Protein AF-A0A965FY13-F1 (afdb_monomer_lite)

Structure (mmCIF, N/CA/C/O backbone):
data_AF-A0A965FY13-F1
#
_entry.id   AF-A0A965FY13-F1
#
loop_
_atom_site.group_PDB
_atom_site.id
_atom_site.type_symbol
_atom_site.label_atom_id
_atom_site.label_alt_id
_atom_site.label_comp_id
_atom_site.label_asym_id
_atom_site.label_entity_id
_atom_site.label_seq_id
_atom_site.pdbx_PDB_ins_code
_atom_site.Cartn_x
_atom_site.Cartn_y
_atom_site.Cartn_z
_atom_site.occupancy
_atom_site.B_iso_or_equiv
_atom_site.auth_seq_id
_atom_site.auth_comp_id
_atom_site.auth_asym_id
_atom_site.auth_atom_id
_atom_site.pdbx_PDB_model_num
ATOM 1 N N . MET A 1 1 ? -20.715 -10.832 10.585 1.00 39.69 1 MET A N 1
ATOM 2 C CA . MET A 1 1 ? -19.513 -10.331 9.891 1.00 39.69 1 MET A CA 1
ATOM 3 C C . MET A 1 1 ? -19.995 -9.229 8.967 1.00 39.69 1 MET A C 1
ATOM 5 O O . MET A 1 1 ? -20.734 -9.530 8.037 1.00 39.69 1 MET A O 1
ATOM 9 N N . THR A 1 2 ? -19.734 -7.969 9.305 1.00 44.12 2 THR A N 1
ATOM 10 C CA . THR A 1 2 ? -20.088 -6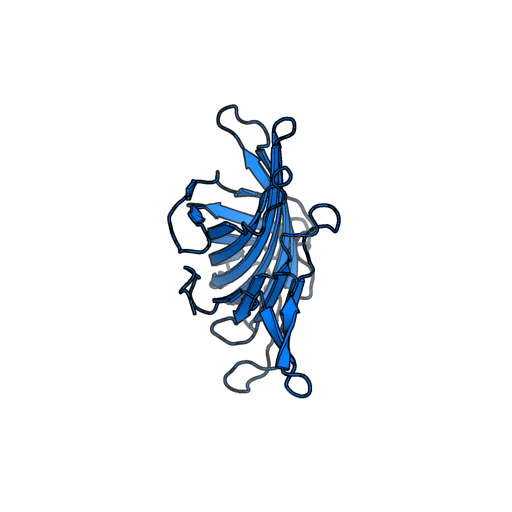.831 8.444 1.00 44.12 2 THR A CA 1
ATOM 11 C C . THR A 1 2 ? -19.125 -6.840 7.263 1.00 44.12 2 THR A C 1
ATOM 13 O O . THR A 1 2 ? -17.925 -7.022 7.462 1.00 44.12 2 THR A O 1
ATOM 16 N N . THR A 1 3 ? -19.645 -6.752 6.039 1.00 46.12 3 THR A N 1
ATOM 17 C CA . THR A 1 3 ? -18.797 -6.716 4.840 1.00 46.12 3 THR A CA 1
ATOM 18 C C . THR A 1 3 ? -18.217 -5.315 4.737 1.00 46.12 3 THR A C 1
ATOM 20 O O . THR A 1 3 ? -18.935 -4.377 4.414 1.00 46.12 3 THR A O 1
ATOM 23 N N . VAL A 1 4 ? -16.939 -5.177 5.066 1.00 61.47 4 VAL A N 1
ATOM 24 C CA . VAL A 1 4 ? -16.161 -3.976 4.757 1.00 61.47 4 VAL A CA 1
ATOM 25 C C . VAL A 1 4 ? -15.792 -4.045 3.276 1.00 61.47 4 VAL A C 1
ATOM 27 O O . VAL A 1 4 ? -15.472 -5.126 2.778 1.00 61.47 4 VAL A O 1
ATOM 30 N N . ILE A 1 5 ? -15.867 -2.919 2.568 1.00 69.50 5 ILE A N 1
ATOM 31 C CA . ILE A 1 5 ? -15.434 -2.839 1.170 1.00 69.50 5 ILE A CA 1
ATOM 32 C C . ILE A 1 5 ? -13.914 -3.006 1.149 1.00 69.50 5 ILE A C 1
ATOM 34 O O . ILE A 1 5 ? -13.195 -2.172 1.691 1.00 69.50 5 ILE A O 1
ATOM 38 N N . THR A 1 6 ? -13.444 -4.094 0.550 1.00 79.19 6 THR A N 1
ATOM 39 C CA . THR A 1 6 ? -12.026 -4.346 0.290 1.00 79.19 6 THR A CA 1
ATOM 40 C C . THR A 1 6 ? -11.841 -4.749 -1.164 1.00 79.19 6 THR A C 1
ATOM 42 O O . THR A 1 6 ? -12.758 -5.289 -1.794 1.00 79.19 6 THR A O 1
ATOM 45 N N . SER A 1 7 ? -10.659 -4.486 -1.711 1.00 81.94 7 SER A N 1
ATOM 46 C CA . SER A 1 7 ? -10.298 -4.947 -3.044 1.00 81.94 7 SER A CA 1
ATOM 47 C C . SER A 1 7 ? -10.074 -6.464 -3.099 1.00 81.94 7 SER A C 1
ATOM 49 O O . SER A 1 7 ? -10.003 -7.165 -2.082 1.00 81.94 7 SER A O 1
ATOM 51 N N . ASP A 1 8 ? -10.008 -6.993 -4.322 1.00 79.19 8 ASP A N 1
ATOM 52 C CA . ASP A 1 8 ? -9.824 -8.422 -4.565 1.00 79.19 8 ASP A CA 1
ATOM 53 C C . ASP A 1 8 ? -8.524 -8.937 -3.921 1.00 79.19 8 ASP A C 1
ATOM 55 O O . ASP A 1 8 ? -7.448 -8.367 -4.095 1.00 79.19 8 ASP A O 1
ATOM 59 N N . GLY A 1 9 ? -8.629 -10.033 -3.168 1.00 84.56 9 GLY A N 1
ATOM 60 C CA . GLY A 1 9 ? -7.514 -10.608 -2.410 1.00 84.56 9 GLY A CA 1
ATOM 61 C C . GLY A 1 9 ? -7.252 -9.981 -1.034 1.00 84.56 9 GLY A C 1
ATOM 62 O O . GLY A 1 9 ? -6.409 -10.508 -0.305 1.00 84.56 9 GLY A O 1
ATOM 63 N N . VAL A 1 10 ? -7.981 -8.932 -0.631 1.00 93.50 10 VAL A N 1
ATOM 64 C CA . VAL A 1 10 ? -7.873 -8.313 0.702 1.00 93.50 10 VAL A CA 1
ATOM 65 C C . VAL A 1 10 ? -9.118 -8.587 1.542 1.00 93.50 10 VAL A C 1
ATOM 67 O O . VAL A 1 10 ? -10.242 -8.610 1.045 1.00 93.50 10 VAL A O 1
ATOM 70 N N . LYS A 1 11 ? -8.924 -8.824 2.842 1.00 92.19 11 LYS A N 1
ATOM 71 C CA . LYS A 1 11 ? -9.987 -9.057 3.824 1.00 92.19 11 LYS A CA 1
ATOM 72 C C . LYS A 1 11 ? -9.789 -8.181 5.049 1.00 92.19 11 LYS A C 1
ATOM 74 O O . LYS A 1 11 ? -8.684 -8.124 5.587 1.00 92.19 11 LYS A O 1
ATOM 79 N N . ALA A 1 12 ? -10.878 -7.584 5.523 1.00 89.88 12 ALA A N 1
ATOM 80 C CA . ALA A 1 12 ? -10.915 -6.859 6.784 1.00 89.88 12 ALA A CA 1
ATOM 81 C C . ALA A 1 12 ? -11.458 -7.726 7.925 1.00 89.88 12 ALA A C 1
ATOM 83 O O . ALA A 1 12 ? -12.379 -8.528 7.752 1.00 89.88 12 ALA A O 1
ATOM 84 N N . PHE A 1 13 ? -10.902 -7.522 9.113 1.00 87.56 13 PHE A N 1
ATOM 85 C CA . PHE A 1 13 ? -11.278 -8.193 10.347 1.00 87.56 13 PHE A CA 1
ATOM 86 C C . PHE A 1 13 ? -11.483 -7.148 11.436 1.00 87.56 13 PHE A C 1
ATOM 88 O O . PHE A 1 13 ? -10.697 -6.210 11.549 1.00 87.56 13 PHE A O 1
ATOM 95 N N . LYS A 1 14 ? -12.514 -7.343 12.258 1.00 84.88 14 LYS A N 1
ATOM 96 C CA . LYS A 1 14 ? -12.754 -6.586 13.489 1.00 84.88 14 LYS A CA 1
ATOM 97 C C . LYS A 1 14 ? -12.886 -7.577 14.638 1.00 84.88 14 LYS A C 1
ATOM 99 O O . LYS A 1 14 ? -13.523 -8.624 14.476 1.00 84.88 14 LYS A O 1
ATOM 104 N N . SER A 1 15 ? -12.269 -7.275 15.772 1.00 82.50 15 SER A N 1
ATOM 105 C CA . SER A 1 15 ? -12.385 -8.104 16.967 1.00 82.50 15 SER A CA 1
ATOM 106 C C . SER A 1 15 ? -13.791 -8.046 17.569 1.00 82.50 15 SER A C 1
ATOM 108 O O . SER A 1 15 ? -14.586 -7.148 17.288 1.00 82.50 15 SER A O 1
ATOM 110 N N . THR A 1 16 ? -14.123 -9.046 18.389 1.00 80.75 16 THR A N 1
ATOM 111 C CA . THR A 1 16 ? -15.379 -9.032 19.150 1.00 80.75 16 THR A CA 1
ATOM 112 C C . THR A 1 16 ? -15.135 -8.289 20.464 1.00 80.75 16 THR A C 1
ATOM 114 O O . THR A 1 16 ? -14.215 -8.671 21.182 1.00 80.75 16 THR A O 1
ATOM 117 N N . PRO A 1 17 ? -15.944 -7.276 20.818 1.00 76.44 17 PRO A N 1
ATOM 118 C CA . PRO A 1 17 ? -15.674 -6.407 21.969 1.00 76.44 17 PRO A CA 1
ATOM 119 C C . PRO A 1 17 ? -15.884 -7.092 23.325 1.00 76.44 17 PRO A C 1
ATOM 121 O O . PRO A 1 17 ? -15.540 -6.532 24.361 1.00 76.44 17 PRO A O 1
ATOM 124 N N . LYS A 1 18 ? -16.497 -8.281 23.345 1.00 85.06 18 LYS A N 1
ATOM 125 C CA . LYS A 1 18 ? -16.776 -9.050 24.558 1.00 85.06 18 LYS A CA 1
ATOM 126 C C . LYS A 1 18 ? -16.630 -10.539 24.278 1.00 85.06 18 LYS A C 1
ATOM 128 O O . LYS A 1 18 ? -17.106 -11.021 23.250 1.00 85.06 18 LYS A O 1
ATOM 133 N N . ILE A 1 19 ? -16.041 -11.267 25.216 1.00 88.69 19 ILE A N 1
ATOM 134 C CA . ILE A 1 19 ? -16.016 -12.732 25.222 1.00 88.69 19 ILE A CA 1
ATOM 135 C C . ILE A 1 19 ? -16.622 -13.250 26.528 1.00 88.69 19 ILE A C 1
ATOM 137 O O . ILE A 1 19 ? -16.512 -12.601 27.565 1.00 88.69 19 ILE A O 1
ATOM 141 N N . ILE A 1 20 ? -17.302 -14.397 26.481 1.00 90.31 20 ILE A N 1
ATOM 142 C CA . ILE A 1 20 ? -17.789 -15.076 27.687 1.00 90.31 20 ILE A CA 1
ATOM 143 C C . ILE A 1 20 ? -16.717 -16.072 28.114 1.00 90.31 20 ILE A C 1
ATOM 145 O O . ILE A 1 20 ? -16.345 -16.954 27.340 1.00 90.31 20 ILE A O 1
ATOM 149 N N . ASP A 1 21 ? -16.236 -15.924 29.342 1.00 90.19 21 ASP A N 1
ATOM 150 C CA . ASP A 1 21 ? -15.352 -16.888 29.976 1.00 90.19 21 ASP A CA 1
ATOM 151 C C . ASP A 1 21 ? -16.068 -18.242 30.095 1.00 90.19 21 ASP A C 1
ATOM 153 O O . ASP A 1 21 ? -17.138 -18.347 30.700 1.00 90.19 21 ASP A O 1
ATOM 157 N N . ALA A 1 22 ? -15.498 -19.276 29.476 1.00 91.88 22 ALA A N 1
ATOM 158 C CA . ALA A 1 22 ? -16.154 -20.575 29.350 1.00 91.88 22 ALA A CA 1
ATOM 159 C C . ALA A 1 22 ? -16.256 -21.348 30.678 1.00 91.88 22 ALA A C 1
ATOM 161 O O . ALA A 1 22 ? -17.064 -22.270 30.773 1.00 91.88 22 ALA A O 1
ATOM 162 N N . GLU A 1 23 ? -15.454 -20.996 31.687 1.00 93.31 23 GLU A N 1
ATOM 163 C CA . GLU A 1 23 ? -15.418 -21.674 32.986 1.00 93.31 23 GLU A CA 1
ATOM 164 C C . GLU A 1 23 ? -16.328 -20.984 34.011 1.00 93.31 23 GLU A C 1
ATOM 166 O O . GLU A 1 23 ? -17.033 -21.642 34.775 1.00 93.31 23 GLU A O 1
ATOM 171 N N . THR A 1 24 ? -16.358 -19.652 34.002 1.00 92.50 24 THR A N 1
ATOM 172 C CA . THR A 1 24 ? -17.060 -18.833 35.001 1.00 92.50 24 THR A CA 1
ATOM 173 C C . THR A 1 24 ? -18.359 -18.215 34.489 1.00 92.50 24 THR A C 1
ATOM 175 O O . THR A 1 24 ? -19.172 -17.752 35.287 1.00 92.50 24 THR A O 1
ATOM 178 N N . GLY A 1 25 ? -18.567 -18.165 33.169 1.00 93.44 25 GLY A N 1
ATOM 179 C CA . GLY A 1 25 ? -19.690 -17.462 32.541 1.00 93.44 25 GLY A CA 1
ATOM 180 C C . GLY A 1 25 ? -19.587 -15.934 32.608 1.00 93.44 25 GLY A C 1
ATOM 181 O O . GLY A 1 25 ? -20.512 -15.235 32.189 1.00 93.44 25 GLY A O 1
ATOM 182 N N . THR A 1 26 ? -18.480 -15.395 33.129 1.00 95.12 26 THR A N 1
ATOM 183 C CA . THR A 1 26 ? -18.265 -13.950 33.248 1.00 95.12 26 THR A CA 1
ATOM 184 C C . THR A 1 26 ? -18.022 -13.342 31.872 1.00 95.12 26 THR A C 1
ATOM 186 O O . THR A 1 26 ? -17.306 -13.901 31.046 1.00 95.12 26 THR A O 1
ATOM 189 N N . THR A 1 27 ? -18.604 -12.172 31.613 1.00 94.31 27 THR A N 1
ATOM 190 C CA . THR A 1 27 ? -18.280 -11.406 30.404 1.00 94.31 27 THR A CA 1
ATOM 191 C C . THR A 1 27 ? -16.972 -10.652 30.610 1.00 94.31 27 THR A C 1
ATOM 193 O O . THR A 1 27 ? -16.850 -9.885 31.562 1.00 94.31 27 THR A O 1
ATOM 196 N N . ILE A 1 28 ? -16.020 -10.855 29.706 1.00 89.25 28 ILE A N 1
ATOM 197 C CA . ILE A 1 28 ? -14.733 -10.169 29.671 1.00 89.25 28 ILE A CA 1
ATOM 198 C C . ILE A 1 28 ? -14.773 -9.166 28.518 1.00 89.25 28 ILE A C 1
ATOM 200 O O . ILE A 1 28 ? -15.003 -9.547 27.366 1.00 89.25 28 ILE A O 1
ATOM 204 N N . ASP A 1 29 ? -14.550 -7.891 28.830 1.00 85.69 29 ASP A N 1
ATOM 205 C CA . ASP A 1 29 ? -14.392 -6.846 27.821 1.00 85.69 29 ASP A CA 1
ATOM 206 C C . ASP A 1 29 ? -13.060 -7.035 27.079 1.00 85.69 29 ASP A C 1
ATOM 208 O O . ASP A 1 29 ? -12.051 -7.443 27.657 1.00 85.69 29 ASP A O 1
ATOM 212 N N . GLN A 1 30 ? -13.077 -6.812 25.769 1.00 79.94 30 GLN A N 1
ATOM 213 C CA . GLN A 1 30 ? -11.911 -6.915 24.900 1.00 79.94 30 GLN A CA 1
ATOM 214 C C . GLN A 1 30 ? -11.618 -5.557 24.284 1.00 79.94 30 GLN A C 1
ATOM 216 O O . GLN A 1 30 ? -12.534 -4.849 23.858 1.00 79.94 30 GLN A O 1
ATOM 221 N N . ASP A 1 31 ? -10.334 -5.244 24.162 1.00 76.69 31 ASP A N 1
ATOM 222 C CA . ASP A 1 31 ? -9.906 -4.072 23.420 1.00 76.69 31 ASP A CA 1
ATOM 223 C C . ASP A 1 31 ? -10.161 -4.287 21.922 1.00 76.69 31 ASP A C 1
ATOM 225 O O . ASP A 1 31 ? -9.744 -5.306 21.346 1.00 76.69 31 ASP A O 1
ATOM 229 N N . PRO A 1 32 ? -10.862 -3.356 21.256 1.00 77.06 32 PRO A N 1
ATOM 230 C CA . PRO A 1 32 ? -11.164 -3.523 19.856 1.00 77.06 32 PRO A CA 1
ATOM 231 C C . PRO A 1 32 ? -9.902 -3.373 19.001 1.00 77.06 32 PRO A C 1
ATOM 233 O O . PRO A 1 32 ? -9.068 -2.479 19.202 1.00 77.06 32 PRO A O 1
ATOM 236 N N . TYR A 1 33 ? -9.767 -4.254 18.014 1.00 80.81 33 TYR A N 1
ATOM 237 C CA . TYR A 1 33 ? -8.742 -4.167 16.985 1.00 80.81 33 TYR A CA 1
ATOM 238 C C . TYR A 1 33 ? -9.334 -4.445 15.609 1.00 80.81 33 TYR A C 1
ATOM 240 O O . TYR A 1 33 ? -10.288 -5.209 15.445 1.00 80.81 33 TYR A O 1
ATOM 248 N N . HIS A 1 34 ? -8.716 -3.822 14.619 1.00 86.12 34 HIS A N 1
ATOM 249 C CA . HIS A 1 34 ? -8.979 -3.974 13.206 1.00 86.12 34 HIS A CA 1
ATOM 250 C C . HIS A 1 34 ? -7.745 -4.561 12.543 1.00 86.12 34 HIS A C 1
ATOM 252 O O . HIS A 1 34 ? -6.614 -4.237 12.911 1.00 86.12 34 HIS A O 1
ATOM 258 N N . ALA A 1 35 ? -7.956 -5.419 11.558 1.00 89.12 35 ALA A N 1
ATOM 259 C CA . ALA A 1 35 ? -6.873 -5.928 10.746 1.00 89.12 35 ALA A CA 1
ATOM 260 C C . ALA A 1 35 ? -7.264 -6.004 9.275 1.00 89.12 35 ALA A C 1
ATOM 262 O O . ALA A 1 35 ? -8.415 -6.282 8.944 1.00 89.12 35 ALA A O 1
ATOM 263 N N . LEU A 1 36 ? -6.280 -5.800 8.408 1.00 93.00 36 LEU A N 1
ATOM 264 C CA . LEU A 1 36 ? -6.349 -6.135 6.995 1.00 93.00 36 LEU A CA 1
ATOM 265 C C . LEU A 1 36 ? -5.373 -7.274 6.730 1.00 93.00 36 LEU A C 1
ATOM 267 O O . LEU A 1 36 ? -4.230 -7.232 7.178 1.00 93.00 36 LEU A O 1
ATOM 271 N N . TYR A 1 37 ? -5.814 -8.278 5.986 1.00 95.12 37 TYR A N 1
ATOM 272 C CA . TYR A 1 37 ? -4.940 -9.307 5.438 1.00 95.12 37 TYR A CA 1
ATOM 273 C C . TYR A 1 37 ? -5.129 -9.357 3.932 1.00 95.12 37 TYR A C 1
ATOM 275 O O . TYR A 1 37 ? -6.258 -9.488 3.456 1.00 95.12 37 TYR A O 1
ATOM 283 N N . GLY A 1 38 ? -4.025 -9.269 3.202 1.00 95.81 38 GLY A N 1
ATOM 284 C CA . GLY A 1 38 ? -3.996 -9.346 1.754 1.00 95.81 38 GLY A CA 1
ATOM 285 C C . GLY A 1 38 ? -3.156 -10.519 1.278 1.00 95.81 38 GLY A C 1
ATOM 286 O O . GLY A 1 38 ? -2.066 -10.761 1.799 1.00 95.81 38 GLY A O 1
ATOM 287 N N . LYS A 1 39 ? -3.631 -11.202 0.237 1.00 96.62 39 LYS A N 1
ATOM 288 C CA . LYS A 1 39 ? -2.855 -12.169 -0.538 1.00 96.62 39 LYS A CA 1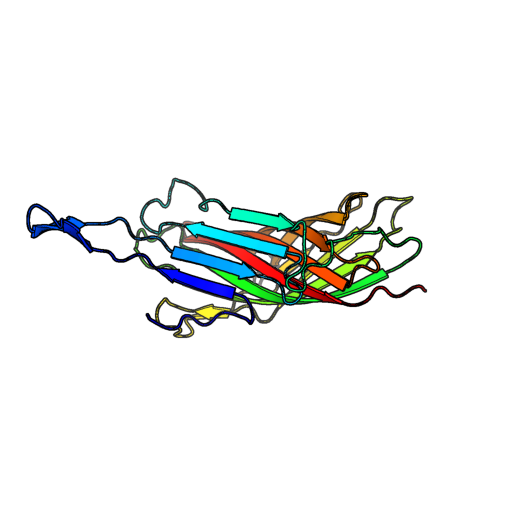
ATOM 289 C C . LYS A 1 39 ? -2.987 -11.861 -2.025 1.00 96.62 39 LYS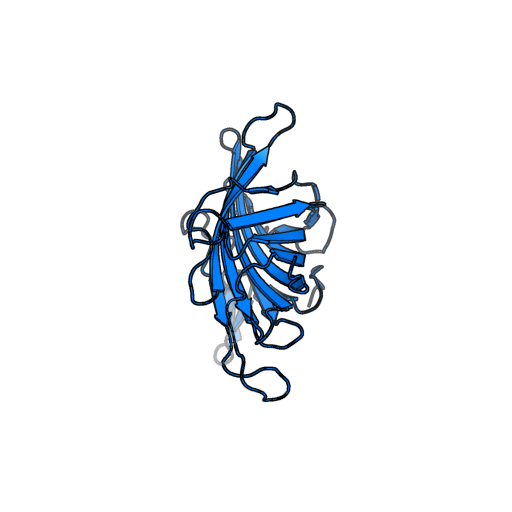 A C 1
ATOM 291 O O . LYS A 1 39 ? -4.093 -11.752 -2.546 1.00 96.62 39 LYS A O 1
ATOM 296 N N . SER A 1 40 ? -1.846 -11.743 -2.691 1.00 96.19 40 SER A N 1
ATOM 297 C CA . SER A 1 40 ? -1.747 -11.549 -4.140 1.00 96.19 40 SER A CA 1
ATOM 298 C C . SER A 1 40 ? -2.411 -12.675 -4.941 1.00 96.19 40 SER A C 1
ATOM 300 O O . SER A 1 40 ? -2.543 -13.805 -4.464 1.00 96.19 40 SER A O 1
ATOM 302 N N . LYS A 1 41 ? -2.762 -12.397 -6.204 1.00 94.56 41 LYS A N 1
ATOM 303 C CA . LYS A 1 41 ? -3.387 -13.371 -7.118 1.00 94.56 41 LYS A CA 1
ATOM 304 C C . LYS A 1 41 ? -2.529 -14.617 -7.333 1.00 94.56 41 LYS A C 1
ATOM 306 O O . LYS A 1 41 ? -3.059 -15.725 -7.358 1.00 94.56 41 LYS A O 1
ATOM 311 N N . SER A 1 42 ? -1.215 -14.447 -7.478 1.00 94.69 42 SER A N 1
ATOM 312 C CA . SER A 1 42 ? -0.277 -15.572 -7.592 1.00 94.69 42 SER A CA 1
ATOM 313 C C . SER A 1 42 ? -0.059 -16.274 -6.245 1.00 94.69 42 SER A C 1
ATOM 315 O O . SER A 1 42 ? 0.229 -17.469 -6.190 1.00 94.69 42 SER A O 1
ATOM 317 N N . GLY A 1 43 ? -0.239 -15.552 -5.137 1.00 95.94 43 GLY A N 1
ATOM 318 C CA . GLY A 1 43 ? 0.181 -15.949 -3.800 1.00 95.94 43 GLY A CA 1
ATOM 319 C C . GLY A 1 43 ? 1.662 -15.694 -3.522 1.00 95.94 43 GLY A C 1
ATOM 320 O O . GLY A 1 43 ? 2.132 -16.107 -2.463 1.00 95.94 43 GLY A O 1
ATOM 321 N N . ALA A 1 44 ? 2.391 -15.031 -4.426 1.00 96.31 44 ALA A N 1
ATOM 322 C CA . ALA A 1 44 ? 3.796 -14.679 -4.244 1.00 96.31 44 ALA A CA 1
ATOM 323 C C . ALA A 1 44 ? 4.013 -13.657 -3.123 1.00 96.31 44 ALA A C 1
ATOM 325 O O . ALA A 1 44 ? 5.059 -13.667 -2.477 1.00 96.31 44 ALA A O 1
ATOM 326 N N . ALA A 1 45 ? 3.030 -12.795 -2.874 1.00 96.50 45 ALA A N 1
ATOM 327 C CA . ALA A 1 45 ? 3.071 -11.780 -1.833 1.00 96.50 45 ALA A CA 1
ATOM 328 C C . ALA A 1 45 ? 1.864 -11.840 -0.891 1.00 96.50 45 ALA A C 1
ATOM 330 O O . ALA A 1 45 ? 0.734 -12.107 -1.320 1.00 96.50 45 ALA A O 1
ATOM 331 N N . GLU A 1 46 ? 2.112 -11.531 0.380 1.00 97.12 46 GLU A N 1
ATOM 332 C CA . GLU A 1 46 ? 1.098 -11.365 1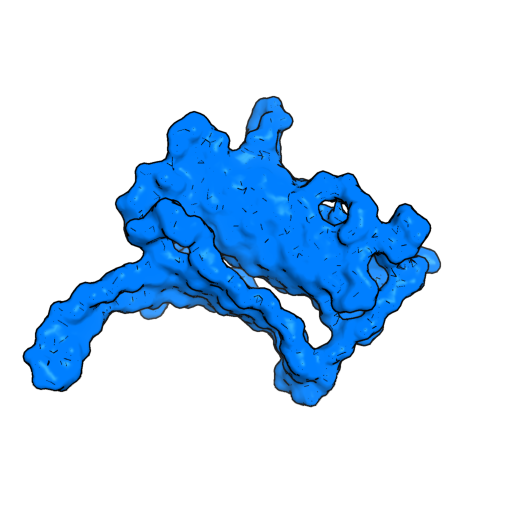.421 1.00 97.12 46 GLU A CA 1
ATOM 333 C C . GLU A 1 46 ? 1.425 -10.165 2.310 1.00 97.12 46 GLU A C 1
ATOM 335 O O . GLU A 1 46 ? 2.597 -9.852 2.549 1.00 97.12 46 GLU A O 1
ATOM 340 N N . PHE A 1 47 ? 0.383 -9.533 2.845 1.00 97.06 47 PHE A N 1
ATOM 341 C CA . PHE A 1 47 ? 0.525 -8.563 3.918 1.00 97.06 47 PHE A CA 1
ATOM 342 C C . PHE A 1 47 ? -0.508 -8.770 5.022 1.00 97.06 47 PHE A C 1
ATOM 344 O O . PHE A 1 47 ? -1.606 -9.276 4.794 1.00 97.06 47 PHE A O 1
ATOM 351 N N . ALA A 1 48 ? -0.156 -8.332 6.224 1.00 95.25 48 ALA A N 1
ATOM 352 C CA . ALA A 1 48 ? -1.068 -8.177 7.344 1.00 95.25 48 ALA A CA 1
ATOM 353 C C . ALA A 1 48 ? -0.833 -6.811 7.983 1.00 95.25 48 ALA A C 1
ATOM 355 O O . ALA A 1 48 ? 0.308 -6.433 8.222 1.00 95.25 48 ALA A O 1
ATOM 356 N N . ILE A 1 49 ? -1.904 -6.089 8.276 1.00 92.75 49 ILE A N 1
ATOM 357 C CA . ILE A 1 49 ? -1.906 -4.807 8.980 1.00 92.75 49 ILE A CA 1
ATOM 358 C C . ILE A 1 49 ? -2.834 -4.991 10.170 1.00 92.75 49 ILE A C 1
ATOM 360 O O . ILE A 1 49 ? -3.949 -5.467 9.982 1.00 92.75 49 ILE A O 1
ATOM 364 N N . ALA A 1 50 ? -2.407 -4.634 11.378 1.00 88.25 50 ALA A N 1
ATOM 365 C CA . ALA A 1 50 ? -3.255 -4.723 12.563 1.00 88.25 50 ALA A CA 1
ATOM 366 C C . ALA A 1 50 ? -3.145 -3.454 13.406 1.00 88.25 50 ALA A C 1
ATOM 368 O O . ALA A 1 50 ? -2.045 -3.019 13.747 1.00 88.25 50 ALA A O 1
ATOM 369 N N . LYS A 1 51 ? -4.292 -2.882 13.779 1.00 82.44 51 LYS A N 1
ATOM 370 C CA . LYS A 1 51 ? -4.361 -1.666 14.585 1.00 82.44 51 LYS A CA 1
ATOM 371 C C . LYS A 1 51 ? -5.549 -1.669 15.534 1.00 82.44 51 LYS A C 1
ATOM 373 O O . LYS A 1 51 ? -6.641 -2.108 15.206 1.00 82.44 51 LYS A O 1
ATOM 378 N N . THR A 1 52 ? -5.333 -1.099 16.707 1.00 75.38 52 THR A N 1
ATOM 379 C CA . THR A 1 52 ? -6.366 -0.767 17.684 1.00 75.38 52 THR A CA 1
ATOM 380 C C . THR A 1 52 ? -6.687 0.732 17.673 1.00 75.38 52 THR A C 1
ATOM 382 O O . THR A 1 52 ? -5.777 1.557 17.550 1.00 75.38 52 THR A O 1
ATOM 385 N N . GLY A 1 53 ? -7.974 1.078 17.795 1.00 64.50 53 GLY A N 1
ATOM 386 C CA . GLY A 1 53 ? -8.454 2.464 17.877 1.00 64.50 53 GLY A CA 1
ATOM 387 C C . GLY A 1 53 ? -8.297 3.107 19.262 1.00 64.50 53 GLY A C 1
ATOM 388 O O . GLY A 1 53 ? -8.406 4.323 19.387 1.00 64.50 53 GLY A O 1
ATOM 389 N N . ILE A 1 54 ? -8.005 2.320 20.305 1.00 65.44 54 ILE A N 1
ATOM 390 C CA . ILE A 1 54 ? -7.990 2.808 21.697 1.00 65.44 54 ILE A CA 1
ATOM 391 C C . ILE A 1 54 ? -6.639 3.379 22.157 1.00 65.44 54 ILE A C 1
ATOM 393 O O . ILE A 1 54 ? -6.602 4.166 23.098 1.00 65.44 54 ILE A O 1
ATOM 397 N N . TYR A 1 55 ? -5.540 3.057 21.468 1.00 66.56 55 TYR A N 1
ATOM 398 C CA . TYR A 1 55 ? -4.209 3.608 21.745 1.00 66.56 55 TYR A CA 1
ATOM 399 C C . TYR A 1 55 ? -3.764 4.533 20.607 1.00 66.56 55 TYR A C 1
ATOM 401 O O . TYR A 1 55 ? -3.063 4.121 19.673 1.00 66.56 55 TYR A O 1
ATOM 409 N N . LEU A 1 56 ? -4.197 5.796 20.676 1.00 63.12 56 LEU A N 1
ATOM 410 C CA . LEU A 1 56 ? -3.824 6.832 19.703 1.00 63.12 56 LEU A CA 1
ATOM 411 C C . LEU A 1 56 ? -2.319 7.157 19.742 1.00 63.12 56 LEU A C 1
ATOM 413 O O . LEU A 1 56 ? -1.706 7.397 18.695 1.00 63.12 56 LEU A O 1
ATOM 417 N N . ASP A 1 57 ? -1.723 7.101 20.937 1.00 58.34 57 ASP A N 1
ATOM 418 C CA . ASP A 1 57 ? -0.326 7.480 21.178 1.00 58.34 57 ASP A CA 1
ATOM 419 C C . ASP A 1 57 ? 0.676 6.357 20.848 1.00 58.34 57 ASP A C 1
ATOM 421 O O . ASP A 1 57 ? 1.839 6.637 20.561 1.00 58.34 57 ASP A O 1
ATOM 425 N N . GLU A 1 58 ? 0.239 5.092 20.772 1.00 58.00 58 GLU A N 1
ATOM 426 C CA . GLU A 1 58 ? 1.110 3.932 20.493 1.00 58.00 58 GLU A CA 1
ATOM 427 C C . GLU A 1 58 ? 1.372 3.678 18.989 1.00 58.00 58 GLU A C 1
ATOM 429 O O . GLU A 1 58 ? 1.619 2.558 18.541 1.00 58.00 58 GLU A O 1
ATOM 434 N N . GLY A 1 59 ? 1.338 4.723 18.159 1.00 58.88 59 GLY A N 1
ATOM 435 C CA . GLY A 1 59 ? 1.737 4.628 16.746 1.00 58.88 59 GLY A CA 1
ATOM 436 C C . GLY A 1 59 ? 0.699 3.969 15.824 1.00 58.88 59 GLY A C 1
ATOM 437 O O . GLY A 1 59 ? -0.498 4.041 16.077 1.00 58.88 59 GLY A O 1
ATOM 438 N N . LEU A 1 60 ? 1.142 3.393 14.700 1.00 58.97 60 LEU A N 1
ATOM 439 C CA . LEU A 1 60 ? 0.288 2.926 13.589 1.00 58.97 60 LEU A CA 1
ATOM 440 C C . LEU A 1 60 ? -0.164 1.464 13.677 1.00 58.97 60 LEU A C 1
ATOM 442 O O . LEU A 1 60 ? -0.919 1.014 12.819 1.00 58.97 60 LEU A O 1
ATOM 446 N N . GLY A 1 61 ? 0.234 0.734 14.725 1.00 65.25 61 GLY A N 1
ATOM 447 C CA . GLY A 1 61 ? 0.115 -0.722 14.694 1.00 65.25 61 GLY A CA 1
ATOM 448 C C . GLY A 1 61 ? 1.094 -1.311 13.674 1.00 65.25 61 GLY A C 1
ATOM 449 O O . GLY A 1 61 ? 1.589 -0.626 12.778 1.00 65.25 61 GLY A O 1
ATOM 450 N N . GLY A 1 62 ? 1.490 -2.560 13.880 1.00 81.69 62 GLY A N 1
ATOM 451 C CA . GLY A 1 62 ? 2.481 -3.197 13.021 1.00 81.69 62 GLY A CA 1
ATOM 452 C C . GLY A 1 62 ? 1.875 -3.646 11.697 1.00 81.69 62 GLY A C 1
ATOM 453 O O . GLY A 1 62 ? 0.686 -3.968 11.615 1.00 81.69 62 GLY A O 1
ATOM 454 N N . TYR A 1 63 ? 2.726 -3.751 10.684 1.00 92.88 63 TYR A N 1
ATOM 455 C CA . TYR A 1 63 ? 2.432 -4.537 9.499 1.00 92.88 63 TYR A CA 1
ATOM 456 C C . TYR A 1 63 ? 3.491 -5.608 9.289 1.00 92.88 63 TYR A C 1
ATOM 458 O O . TYR A 1 63 ? 4.629 -5.505 9.746 1.00 92.88 63 TYR A O 1
ATOM 466 N N . ILE A 1 64 ? 3.091 -6.641 8.568 1.00 94.62 64 ILE A N 1
ATOM 467 C CA . ILE A 1 64 ? 3.979 -7.620 7.969 1.00 94.62 64 ILE A CA 1
ATOM 468 C C . ILE A 1 64 ? 3.741 -7.523 6.474 1.00 94.62 64 ILE A C 1
ATOM 470 O O . ILE A 1 64 ? 2.602 -7.611 6.029 1.00 94.62 64 ILE A O 1
ATOM 474 N N . LEU A 1 65 ? 4.815 -7.375 5.711 1.00 96.88 65 LEU A N 1
ATOM 475 C CA . LEU A 1 65 ? 4.818 -7.521 4.265 1.00 96.88 65 LEU A CA 1
ATOM 476 C C . LEU A 1 65 ? 5.821 -8.622 3.923 1.00 96.88 65 LEU A C 1
ATOM 478 O O . LEU A 1 65 ? 6.955 -8.604 4.406 1.00 96.88 65 LEU A O 1
ATOM 482 N N . ARG A 1 66 ? 5.409 -9.606 3.122 1.00 96.06 66 ARG A N 1
ATOM 483 C CA . ARG A 1 66 ? 6.229 -10.791 2.859 1.00 96.06 66 ARG A CA 1
ATOM 484 C C . ARG A 1 66 ? 6.158 -11.245 1.410 1.00 96.06 66 ARG A C 1
ATOM 486 O O . ARG A 1 66 ? 5.073 -11.482 0.887 1.00 96.06 66 ARG A O 1
ATOM 493 N N . ARG A 1 67 ? 7.338 -11.504 0.834 1.00 96.25 67 ARG A N 1
ATOM 494 C CA . ARG A 1 67 ? 7.505 -12.353 -0.350 1.00 96.25 67 ARG A CA 1
ATOM 495 C C . ARG A 1 67 ? 7.524 -13.813 0.106 1.00 96.25 67 ARG A C 1
ATOM 497 O O . ARG A 1 67 ? 8.349 -14.207 0.937 1.00 96.25 67 ARG A O 1
ATOM 504 N N . ASN A 1 68 ? 6.570 -14.598 -0.365 1.00 96.62 68 ASN A N 1
ATOM 505 C CA . ASN A 1 68 ? 6.447 -16.009 -0.037 1.00 96.62 68 ASN A CA 1
ATOM 506 C C . ASN A 1 68 ? 7.527 -16.834 -0.736 1.00 96.62 68 ASN A C 1
ATOM 508 O O . ASN A 1 68 ? 8.162 -16.388 -1.683 1.00 96.62 68 ASN A O 1
ATOM 512 N N . GLN A 1 69 ? 7.745 -18.054 -0.245 1.00 96.38 69 GLN A N 1
ATOM 513 C CA . GLN A 1 69 ? 8.661 -18.997 -0.891 1.00 96.38 69 GLN A CA 1
ATOM 514 C C . GLN A 1 69 ? 8.004 -19.701 -2.086 1.00 96.38 69 GLN A C 1
ATOM 516 O O . GLN A 1 69 ? 8.681 -20.018 -3.060 1.00 96.38 69 GLN A O 1
ATOM 521 N N . TYR A 1 70 ? 6.693 -19.937 -2.004 1.00 97.12 70 TYR A N 1
ATOM 522 C CA . TYR A 1 70 ? 5.916 -20.637 -3.020 1.00 97.12 70 TYR A CA 1
ATOM 523 C C . TYR A 1 70 ? 4.672 -19.835 -3.393 1.00 97.12 70 TYR A C 1
ATOM 525 O O . TYR A 1 70 ? 4.043 -19.223 -2.527 1.00 97.12 70 TYR A O 1
ATOM 533 N N . ASN A 1 71 ? 4.324 -19.877 -4.675 1.00 96.06 71 ASN A N 1
ATOM 534 C CA . ASN A 1 71 ? 3.042 -19.430 -5.198 1.00 96.06 71 ASN A CA 1
ATOM 535 C C . ASN A 1 71 ? 1.918 -20.367 -4.725 1.00 96.06 71 ASN A C 1
ATOM 537 O O . ASN A 1 71 ? 2.157 -21.464 -4.211 1.00 96.06 71 ASN A O 1
ATOM 541 N N . SER A 1 72 ? 0.669 -19.964 -4.949 1.00 94.56 72 SER A N 1
ATOM 542 C CA . SER A 1 72 ? -0.515 -20.762 -4.599 1.00 94.56 72 SER A CA 1
ATOM 543 C C . SER A 1 72 ? -0.610 -22.082 -5.376 1.00 94.56 72 SER A C 1
ATOM 545 O O . SER A 1 72 ? -1.271 -23.008 -4.914 1.00 94.56 72 SER A O 1
ATOM 547 N N . ASP A 1 73 ? 0.056 -22.189 -6.530 1.00 95.38 73 ASP A N 1
ATOM 548 C CA . ASP A 1 73 ? 0.146 -23.415 -7.335 1.00 95.38 73 ASP A CA 1
ATOM 549 C C . ASP A 1 73 ? 1.291 -24.358 -6.905 1.00 95.38 73 ASP A C 1
ATOM 551 O O . ASP A 1 73 ? 1.460 -25.431 -7.483 1.00 95.38 73 ASP A O 1
ATOM 555 N N . GLY A 1 74 ? 2.074 -23.977 -5.887 1.00 96.12 74 GLY A N 1
ATOM 556 C CA . GLY A 1 74 ? 3.213 -24.742 -5.377 1.00 96.12 74 GLY A CA 1
ATOM 557 C C . GLY A 1 74 ? 4.537 -24.512 -6.114 1.00 96.12 74 GLY A C 1
ATOM 558 O O . GLY A 1 74 ? 5.549 -25.092 -5.720 1.00 96.12 74 GLY A O 1
ATOM 559 N N . SER A 1 75 ? 4.575 -23.668 -7.150 1.00 95.69 75 SER A N 1
ATOM 560 C CA . SER A 1 75 ? 5.827 -23.258 -7.799 1.00 95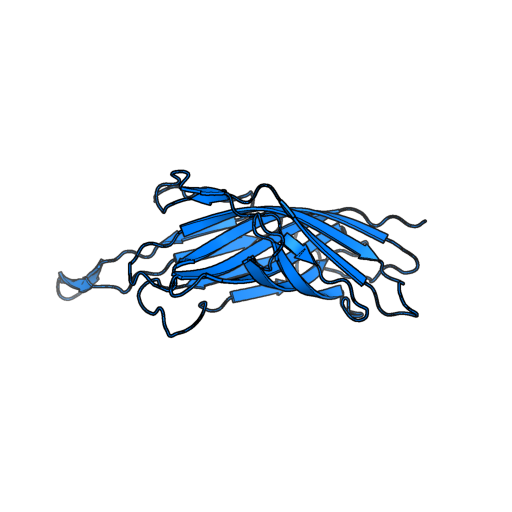.69 75 SER A CA 1
ATOM 561 C C . SER A 1 75 ? 6.632 -22.298 -6.915 1.00 95.69 75 SER A C 1
ATOM 563 O O . SER A 1 75 ? 6.072 -21.604 -6.068 1.00 95.69 75 SER A O 1
ATOM 565 N N . LEU A 1 76 ? 7.957 -22.256 -7.088 1.00 96.44 76 LEU A N 1
ATOM 566 C CA . LEU A 1 76 ? 8.815 -21.324 -6.350 1.00 96.44 76 LEU A CA 1
ATOM 567 C C . LEU A 1 76 ? 8.540 -19.876 -6.772 1.00 96.44 76 LEU A C 1
ATOM 569 O O . LEU A 1 76 ? 8.398 -19.581 -7.958 1.00 96.44 76 LEU A O 1
ATOM 573 N N . VAL A 1 77 ? 8.526 -18.967 -5.799 1.00 95.19 77 VAL A N 1
ATOM 574 C CA . VAL A 1 77 ? 8.540 -17.530 -6.080 1.00 95.19 77 VAL A CA 1
ATOM 575 C C . VAL A 1 77 ? 9.955 -17.137 -6.483 1.00 95.19 77 VAL A C 1
ATOM 577 O O . VAL A 1 77 ? 10.896 -17.249 -5.698 1.00 95.19 77 VAL A O 1
ATOM 580 N N . GLU A 1 78 ? 10.100 -16.664 -7.715 1.00 91.50 78 GLU A N 1
ATOM 581 C CA . GLU A 1 78 ? 11.362 -16.163 -8.254 1.00 91.50 78 GLU A CA 1
ATOM 582 C C . GLU A 1 78 ? 11.348 -14.633 -8.335 1.00 91.50 78 GLU A C 1
ATOM 584 O O . GLU A 1 78 ? 10.291 -14.003 -8.380 1.00 91.50 78 GLU A O 1
ATOM 589 N N . PHE A 1 79 ? 12.532 -14.034 -8.396 1.00 91.38 79 PHE A N 1
ATOM 590 C CA . PHE A 1 79 ? 12.721 -12.655 -8.829 1.00 91.38 79 PHE A CA 1
ATOM 591 C C . PHE A 1 79 ? 14.007 -12.588 -9.648 1.00 91.38 79 PHE A C 1
ATOM 593 O O . PHE A 1 79 ? 15.058 -13.032 -9.183 1.00 91.38 79 PHE A O 1
ATOM 600 N N . ALA A 1 80 ? 13.925 -12.026 -10.849 1.00 88.56 80 ALA A N 1
ATOM 601 C CA . ALA A 1 80 ? 15.101 -11.618 -11.603 1.00 88.56 80 ALA A CA 1
ATOM 602 C C . ALA A 1 80 ? 14.931 -10.149 -11.987 1.00 88.56 80 ALA A C 1
ATOM 604 O O . ALA A 1 80 ? 13.948 -9.791 -12.636 1.00 88.56 80 ALA A O 1
ATOM 605 N N . ARG A 1 81 ? 15.872 -9.298 -11.557 1.00 87.31 81 ARG A N 1
ATOM 606 C CA . ARG A 1 81 ? 15.868 -7.876 -11.914 1.00 87.31 81 ARG A CA 1
ATOM 607 C C . ARG A 1 81 ? 16.074 -7.750 -13.431 1.00 87.31 81 ARG A C 1
ATOM 609 O O . ARG A 1 81 ? 17.081 -8.257 -13.928 1.00 87.31 81 ARG A O 1
ATOM 616 N N . PRO A 1 82 ? 15.147 -7.108 -14.161 1.00 87.88 82 PRO A N 1
ATOM 617 C CA . PRO A 1 82 ? 15.358 -6.759 -15.555 1.00 87.88 82 PRO A CA 1
ATOM 618 C C . PRO A 1 82 ? 16.541 -5.807 -15.708 1.00 87.88 82 PRO A C 1
ATOM 620 O O . PRO A 1 82 ? 16.853 -5.051 -14.793 1.00 87.88 82 PRO A O 1
ATOM 623 N N . THR A 1 83 ? 17.154 -5.831 -16.882 1.00 84.19 83 THR A N 1
ATOM 624 C CA . THR A 1 83 ? 18.194 -4.885 -17.295 1.00 84.19 83 THR A CA 1
ATOM 625 C C . THR A 1 83 ? 17.718 -4.178 -18.550 1.00 84.19 83 THR A C 1
ATOM 627 O O . THR A 1 83 ? 17.148 -4.831 -19.426 1.00 84.19 83 THR A O 1
ATOM 630 N N . ASN A 1 84 ? 18.017 -2.897 -18.665 1.00 83.88 84 ASN A N 1
ATOM 631 C CA . ASN A 1 84 ? 17.628 -1.974 -19.725 1.00 83.88 84 ASN A CA 1
ATOM 632 C C . ASN A 1 84 ? 16.126 -2.033 -19.981 1.00 83.88 84 ASN A C 1
ATOM 634 O O . ASN A 1 84 ? 15.698 -2.299 -21.100 1.00 83.88 84 ASN A O 1
ATOM 638 N N . ALA A 1 85 ? 15.322 -1.877 -18.932 1.00 88.44 85 ALA A N 1
ATOM 639 C CA . ALA A 1 85 ? 13.883 -2.050 -19.034 1.00 88.44 85 ALA A CA 1
ATOM 640 C C . ALA A 1 85 ? 13.116 -1.050 -18.175 1.00 88.44 85 ALA A C 1
ATOM 642 O O . ALA A 1 85 ? 13.601 -0.573 -17.149 1.00 88.44 85 ALA A O 1
ATOM 643 N N . GLN A 1 86 ? 11.869 -0.817 -18.573 1.00 91.00 86 GLN A N 1
ATOM 644 C CA . GLN A 1 86 ? 10.886 -0.094 -17.780 1.00 91.00 86 GLN A CA 1
ATOM 645 C C . GLN A 1 86 ? 9.643 -0.958 -17.591 1.00 91.00 86 GLN A C 1
ATOM 647 O O . GLN A 1 86 ? 9.349 -1.852 -18.387 1.00 91.00 86 GLN A O 1
ATOM 652 N N . ALA A 1 87 ? 8.894 -0.720 -16.524 1.00 93.12 87 ALA A N 1
ATOM 653 C CA . ALA A 1 87 ? 7.677 -1.472 -16.259 1.00 93.12 87 ALA A CA 1
ATOM 654 C C . ALA A 1 87 ? 6.615 -0.592 -15.613 1.00 93.12 87 ALA A C 1
ATOM 656 O O . ALA A 1 87 ? 6.914 0.232 -14.753 1.00 93.12 87 ALA A O 1
ATOM 657 N N . VAL A 1 88 ? 5.361 -0.817 -16.002 1.00 95.25 88 VAL A N 1
ATOM 658 C CA . VAL A 1 88 ? 4.197 -0.177 -15.388 1.00 95.25 88 VAL A CA 1
ATOM 659 C C . VAL A 1 88 ? 3.342 -1.249 -14.730 1.00 95.25 88 VAL A C 1
ATOM 661 O O . VAL A 1 88 ? 2.995 -2.247 -15.363 1.00 95.25 88 VAL A O 1
ATOM 664 N N . TYR A 1 89 ? 2.986 -1.017 -13.471 1.00 97.00 89 TYR A N 1
ATOM 665 C CA . TYR A 1 89 ? 2.110 -1.875 -12.684 1.00 97.00 89 TYR A CA 1
ATOM 666 C C . TYR A 1 89 ? 0.891 -1.078 -12.248 1.00 97.00 89 TYR A C 1
ATOM 668 O O . TYR A 1 89 ? 1.000 0.097 -11.895 1.00 97.00 89 TYR A O 1
ATOM 676 N N . SER A 1 90 ? -0.273 -1.718 -12.251 1.00 97.38 90 SER A N 1
ATOM 677 C CA . SER A 1 90 ? -1.518 -1.105 -11.790 1.00 97.38 90 SER A CA 1
ATOM 678 C C . SER A 1 90 ? -2.270 -2.035 -10.855 1.00 97.38 90 SER A C 1
ATOM 680 O O . SER A 1 90 ? -2.236 -3.259 -11.006 1.00 97.38 90 SER A O 1
ATOM 682 N N . GLY A 1 91 ? -2.939 -1.449 -9.874 1.00 96.75 91 GLY A N 1
ATOM 683 C CA . GLY A 1 91 ? -3.649 -2.191 -8.851 1.00 96.75 91 GLY A CA 1
ATOM 684 C C . GLY A 1 91 ? -4.583 -1.310 -8.047 1.00 96.75 91 GLY A C 1
ATOM 685 O O . GLY A 1 91 ? -4.944 -0.207 -8.454 1.00 96.75 91 GLY A O 1
ATOM 686 N N . THR A 1 92 ? -4.961 -1.822 -6.889 1.00 97.00 92 THR A N 1
ATOM 687 C CA . THR A 1 92 ? -5.734 -1.104 -5.881 1.00 97.00 92 THR A CA 1
ATOM 688 C C . THR A 1 92 ? -5.066 -1.290 -4.533 1.00 97.00 92 THR A C 1
ATOM 690 O O . THR A 1 92 ? -4.328 -2.259 -4.324 1.00 97.00 92 THR A O 1
ATOM 693 N N . TYR A 1 93 ? -5.317 -0.365 -3.618 1.00 97.44 93 TYR A N 1
ATOM 694 C CA . TYR A 1 93 ? -4.909 -0.504 -2.230 1.00 97.44 93 TYR A CA 1
ATOM 695 C C . TYR A 1 93 ? -6.127 -0.519 -1.311 1.00 97.44 93 TYR A C 1
ATOM 697 O O . TYR A 1 93 ? -7.168 0.047 -1.646 1.00 97.44 93 TYR A O 1
ATOM 705 N N . ASP A 1 94 ? -5.960 -1.123 -0.138 1.00 97.25 94 ASP A N 1
ATOM 706 C CA . ASP A 1 94 ? -6.897 -1.023 0.977 1.00 97.25 94 ASP A CA 1
ATOM 707 C C . ASP A 1 94 ? -6.139 -0.646 2.246 1.00 97.25 94 ASP A C 1
ATOM 709 O O . ASP A 1 94 ? -5.054 -1.176 2.513 1.00 97.25 94 ASP A O 1
ATOM 713 N N . GLY A 1 95 ? -6.706 0.259 3.034 1.00 94.81 95 GLY A N 1
ATOM 714 C CA . GLY A 1 95 ? -6.053 0.789 4.220 1.00 94.81 95 GLY A CA 1
ATOM 715 C C . GLY A 1 95 ? -6.961 0.996 5.412 1.00 94.81 95 GLY A C 1
ATOM 716 O O . GLY A 1 95 ? -8.188 0.953 5.328 1.00 94.81 95 GLY A O 1
ATOM 717 N N . LEU A 1 96 ? -6.301 1.192 6.547 1.00 92.31 96 LEU A N 1
ATOM 718 C CA . LEU A 1 96 ? -6.881 1.648 7.797 1.00 92.31 96 LEU A CA 1
ATOM 719 C C . LEU A 1 96 ? -6.452 3.096 8.013 1.00 92.31 96 LEU A C 1
ATOM 721 O O . LEU A 1 96 ? -5.258 3.401 7.976 1.00 92.31 96 LEU A O 1
ATOM 725 N N . LEU A 1 97 ? -7.418 3.969 8.276 1.00 91.31 97 LEU A N 1
ATOM 726 C CA . LEU A 1 97 ? -7.204 5.378 8.570 1.00 91.31 97 LEU A CA 1
ATOM 727 C C . LEU A 1 97 ? -7.657 5.675 9.999 1.00 91.31 97 LEU A C 1
ATOM 729 O O . LEU A 1 97 ? -8.796 5.413 10.385 1.00 91.31 97 LEU A O 1
ATOM 733 N N . ILE A 1 98 ? -6.737 6.238 10.781 1.00 87.31 98 ILE A N 1
ATOM 734 C CA . ILE A 1 98 ? -6.914 6.527 12.204 1.00 87.31 98 ILE A CA 1
ATOM 735 C C . ILE A 1 98 ? -6.840 8.040 12.410 1.00 87.31 98 ILE A C 1
ATOM 737 O O . ILE A 1 98 ? -5.755 8.617 12.265 1.00 87.31 98 ILE A O 1
ATOM 741 N N . PRO A 1 99 ? -7.947 8.703 12.771 1.00 86.56 99 PRO A N 1
ATOM 742 C CA . PRO A 1 99 ? -7.919 10.104 13.177 1.00 86.56 99 PRO A CA 1
ATOM 743 C C . PRO A 1 99 ? -7.040 10.313 14.424 1.00 86.56 99 PRO A C 1
ATOM 745 O O . PRO A 1 99 ? -7.097 9.532 15.369 1.00 86.56 99 PRO A O 1
ATOM 748 N N . THR A 1 100 ? -6.240 11.380 14.473 1.00 79.94 100 THR A N 1
ATOM 749 C CA . THR A 1 100 ? -5.313 11.634 15.599 1.00 79.94 100 THR A CA 1
ATOM 750 C C . THR A 1 100 ? -5.940 12.378 16.776 1.00 79.94 100 THR A C 1
ATOM 752 O O . THR A 1 100 ? -5.307 12.498 17.819 1.00 79.94 100 THR A O 1
ATOM 755 N N . THR A 1 101 ? -7.152 12.915 16.624 1.00 73.12 101 THR A N 1
ATOM 756 C CA . THR A 1 101 ? -7.807 13.771 17.634 1.00 73.12 101 THR A CA 1
ATOM 757 C C . THR A 1 101 ? -9.053 13.177 18.259 1.00 73.12 101 THR A C 1
ATOM 759 O O . THR A 1 101 ? -9.564 13.721 19.235 1.00 73.12 101 THR A O 1
ATOM 762 N N . THR A 1 102 ? -9.564 12.077 17.718 1.00 63.78 102 THR A N 1
ATOM 763 C CA . THR A 1 102 ? -10.744 11.405 18.258 1.00 63.78 102 THR A CA 1
ATOM 764 C C . THR A 1 102 ? -10.327 10.045 18.785 1.00 63.78 102 THR A C 1
ATOM 766 O O . THR A 1 102 ? -10.104 9.108 18.025 1.00 63.78 102 THR A O 1
ATOM 769 N N . ALA A 1 103 ? -10.211 9.938 20.112 1.00 54.94 103 ALA A N 1
ATOM 770 C CA . ALA A 1 103 ? -10.107 8.644 20.773 1.00 54.94 103 ALA A CA 1
ATOM 771 C C . ALA A 1 103 ? -11.467 7.971 20.620 1.00 54.94 103 ALA A C 1
ATOM 773 O O . ALA A 1 103 ? -12.420 8.290 21.328 1.00 54.94 103 ALA A O 1
ATOM 774 N N . SER A 1 104 ? -11.591 7.110 19.622 1.00 54.31 104 SER A N 1
ATOM 775 C CA . SER A 1 104 ? -12.795 6.326 19.420 1.00 54.31 104 SER A CA 1
ATOM 776 C C . SER A 1 104 ? -12.423 4.995 18.789 1.00 54.31 104 SER A C 1
ATOM 778 O O . SER A 1 104 ? -11.441 4.899 18.059 1.00 54.31 104 SER A O 1
ATOM 780 N N . ASP A 1 105 ? -13.259 3.986 19.015 1.00 59.16 105 ASP A N 1
ATOM 781 C CA . ASP A 1 105 ? -13.272 2.738 18.239 1.00 59.16 105 ASP A CA 1
ATOM 782 C C . ASP A 1 105 ? -13.564 2.974 16.734 1.00 59.16 105 ASP A C 1
ATOM 784 O O . ASP A 1 105 ? -13.731 2.038 15.959 1.00 59.16 105 ASP A O 1
ATOM 788 N N . THR A 1 106 ? -13.658 4.233 16.289 1.00 70.88 106 THR A N 1
ATOM 789 C CA . THR A 1 106 ? -13.960 4.582 14.904 1.00 70.88 106 THR A CA 1
ATOM 790 C C . THR A 1 106 ? -12.707 4.423 14.055 1.00 70.88 106 THR A C 1
ATOM 792 O O . THR A 1 106 ? -11.918 5.351 13.871 1.00 70.88 106 THR A O 1
ATOM 795 N N . MET A 1 107 ? -12.531 3.216 13.530 1.00 81.75 107 MET A N 1
ATOM 796 C CA . MET A 1 107 ? -11.612 2.950 12.435 1.00 81.75 107 MET A CA 1
ATOM 797 C C . MET A 1 107 ? -12.280 3.319 11.112 1.00 81.75 107 MET A C 1
ATOM 799 O O . MET A 1 107 ? -13.411 2.905 10.846 1.00 81.75 107 MET A O 1
ATOM 803 N N . LEU A 1 108 ? -11.569 4.069 10.275 1.00 89.81 108 LEU A N 1
ATOM 804 C CA . LEU A 1 108 ? -11.977 4.321 8.900 1.00 89.81 108 LEU A CA 1
ATOM 805 C C . LEU A 1 108 ? -11.193 3.407 7.962 1.00 89.81 108 LEU A C 1
ATOM 807 O O . LEU A 1 108 ? -10.072 2.994 8.261 1.00 89.81 108 LEU A O 1
ATOM 811 N N . TYR A 1 109 ? -11.792 3.105 6.821 1.00 92.62 109 TYR A N 1
ATOM 812 C CA . TYR A 1 109 ? -11.176 2.319 5.764 1.00 92.62 109 TYR A CA 1
ATOM 813 C C . TYR A 1 109 ? -10.899 3.209 4.570 1.00 92.62 109 TYR A C 1
ATOM 815 O O . TYR A 1 109 ? -11.690 4.099 4.255 1.00 92.62 109 TYR A O 1
ATOM 823 N N . THR A 1 110 ? -9.787 2.962 3.896 1.00 95.69 110 THR A N 1
ATOM 824 C CA . THR A 1 110 ? -9.424 3.666 2.672 1.00 95.69 110 THR A CA 1
ATOM 825 C C . THR A 1 110 ? -9.265 2.696 1.521 1.00 95.69 110 THR A C 1
ATOM 827 O O . THR A 1 110 ? -8.856 1.554 1.707 1.00 95.69 110 THR A O 1
ATOM 830 N N . THR A 1 111 ? -9.585 3.159 0.319 1.00 97.12 111 THR A N 1
ATOM 831 C CA . THR A 1 111 ? -9.301 2.440 -0.924 1.00 97.12 111 THR A CA 1
ATOM 832 C C . THR A 1 111 ? -8.928 3.428 -2.019 1.00 97.12 111 THR A C 1
ATOM 834 O O . THR A 1 111 ? -9.272 4.609 -1.938 1.00 97.12 111 THR A O 1
ATOM 837 N N . GLY A 1 112 ? -8.229 2.958 -3.044 1.00 97.12 112 GLY A N 1
ATOM 838 C CA . GLY A 1 112 ? -7.879 3.748 -4.216 1.00 97.12 112 GLY A CA 1
ATOM 839 C C . GLY A 1 112 ? -7.134 2.923 -5.254 1.00 97.12 112 GLY A C 1
ATOM 840 O O . GLY A 1 112 ? -6.704 1.798 -4.992 1.00 97.12 112 GLY A O 1
ATOM 841 N N . GLU A 1 113 ? -6.971 3.492 -6.440 1.00 97.75 113 GLU A N 1
ATOM 842 C CA . GLU A 1 113 ? -6.200 2.885 -7.524 1.00 97.75 113 GLU A CA 1
ATOM 843 C C . GLU A 1 113 ? -4.723 3.224 -7.348 1.00 97.75 113 GLU A C 1
ATOM 845 O O . GLU A 1 113 ? -4.386 4.364 -7.034 1.00 97.75 113 GLU A O 1
ATOM 850 N N . THR A 1 114 ? -3.839 2.254 -7.568 1.00 97.38 114 THR A N 1
ATOM 851 C CA . THR A 1 114 ? -2.387 2.442 -7.512 1.00 97.38 114 THR A CA 1
ATOM 852 C C . THR A 1 114 ? -1.756 2.263 -8.881 1.00 97.38 114 THR A C 1
ATOM 854 O O . THR A 1 114 ? -2.165 1.419 -9.684 1.00 97.38 114 THR A O 1
ATOM 857 N N . LYS A 1 115 ? -0.704 3.040 -9.129 1.00 97.44 115 LYS A N 1
ATOM 858 C CA . LYS A 1 115 ? 0.173 2.881 -10.283 1.00 97.44 115 LYS A CA 1
ATOM 859 C C . LYS A 1 115 ? 1.620 2.963 -9.829 1.00 97.44 115 LYS A C 1
ATOM 861 O O . LYS A 1 115 ? 1.980 3.871 -9.086 1.00 97.44 115 LYS A O 1
ATOM 866 N N . LEU A 1 116 ? 2.434 2.029 -10.306 1.00 96.56 116 LEU A N 1
ATOM 867 C CA . LEU A 1 116 ? 3.880 2.074 -10.152 1.00 96.56 116 LEU A CA 1
ATOM 868 C C . LEU A 1 116 ? 4.543 2.101 -11.519 1.00 96.56 116 LEU A C 1
ATOM 870 O O . LEU A 1 116 ? 4.122 1.380 -12.426 1.00 96.56 116 LEU A O 1
ATOM 874 N N . ILE A 1 117 ? 5.583 2.911 -11.644 1.00 94.31 117 ILE A N 1
ATOM 875 C CA . ILE A 1 117 ? 6.467 2.944 -12.801 1.00 94.31 117 ILE A CA 1
ATOM 876 C C . ILE A 1 117 ? 7.871 2.667 -12.287 1.00 94.31 117 ILE A C 1
ATOM 878 O O . ILE A 1 117 ? 8.349 3.344 -11.382 1.00 94.31 117 ILE A O 1
ATOM 882 N N . PHE A 1 118 ? 8.504 1.647 -12.848 1.00 92.56 118 PHE A N 1
ATOM 883 C CA . PHE A 1 118 ? 9.880 1.288 -12.552 1.00 92.56 118 PHE A CA 1
ATOM 884 C C . PHE A 1 118 ? 10.732 1.604 -13.765 1.00 92.56 118 PHE A C 1
ATOM 886 O O . PHE A 1 118 ? 10.410 1.162 -14.871 1.00 92.56 118 PHE A O 1
ATOM 893 N N . ASP A 1 119 ? 11.829 2.305 -13.527 1.00 90.25 119 ASP A N 1
ATOM 894 C CA . ASP A 1 119 ? 12.971 2.319 -14.424 1.00 90.25 119 ASP A CA 1
ATOM 895 C C . ASP A 1 119 ? 14.079 1.493 -13.771 1.00 90.25 119 ASP A C 1
ATOM 897 O O . ASP A 1 119 ? 14.555 1.827 -12.684 1.00 90.25 119 ASP A O 1
ATOM 901 N N . PHE A 1 120 ? 14.430 0.358 -14.379 1.00 88.19 120 PHE A N 1
ATOM 902 C CA . PHE A 1 120 ? 15.384 -0.571 -13.777 1.00 88.19 120 PHE A CA 1
ATOM 903 C C . PHE A 1 120 ? 16.836 -0.105 -13.897 1.00 88.19 120 PHE A C 1
ATOM 905 O O . PHE A 1 120 ? 17.663 -0.600 -13.127 1.00 88.19 120 PHE A O 1
ATOM 912 N N . ASP A 1 121 ? 17.128 0.847 -14.786 1.00 80.00 121 ASP A N 1
ATOM 913 C CA . ASP A 1 121 ? 18.491 1.212 -15.186 1.00 80.00 121 ASP A CA 1
ATOM 914 C C . ASP A 1 121 ? 18.779 2.723 -15.089 1.00 80.00 121 ASP A C 1
ATOM 916 O O . ASP A 1 121 ? 19.875 3.157 -15.444 1.00 80.00 121 ASP A O 1
ATOM 920 N N . ASP A 1 122 ? 17.838 3.531 -14.589 1.00 67.50 122 ASP A N 1
ATOM 921 C CA . ASP A 1 122 ? 18.057 4.969 -14.390 1.00 67.50 122 ASP A CA 1
ATOM 922 C C . ASP A 1 122 ? 19.256 5.265 -13.456 1.00 67.50 122 ASP A C 1
ATOM 924 O O . ASP A 1 122 ? 19.567 4.503 -12.536 1.00 67.50 122 ASP A O 1
ATOM 928 N N . PHE A 1 123 ? 19.924 6.396 -13.699 1.00 59.47 123 PHE A N 1
ATOM 929 C CA . PHE A 1 123 ? 21.045 6.938 -12.911 1.00 59.47 123 PHE A CA 1
ATOM 930 C C . PHE A 1 123 ? 22.233 5.990 -12.639 1.00 59.47 123 PHE A C 1
ATOM 932 O O . PHE A 1 123 ? 22.707 5.902 -11.504 1.00 59.47 123 PHE A O 1
ATOM 939 N N . ASP A 1 124 ? 22.768 5.342 -13.675 1.00 59.94 124 ASP A N 1
ATOM 940 C CA . ASP A 1 124 ? 24.035 4.592 -13.611 1.00 59.94 124 ASP A CA 1
ATOM 941 C C . ASP A 1 124 ? 24.000 3.364 -12.657 1.00 59.94 124 ASP A C 1
ATOM 943 O O . ASP A 1 124 ? 24.893 3.193 -11.828 1.00 59.94 124 ASP A O 1
ATOM 947 N N . ASP A 1 125 ? 22.979 2.497 -12.805 1.00 61.50 125 ASP A N 1
ATOM 948 C CA . ASP A 1 125 ? 22.759 1.169 -12.164 1.00 61.50 125 ASP A CA 1
ATOM 949 C C . ASP A 1 125 ? 21.785 1.117 -10.963 1.00 61.50 125 ASP A C 1
ATOM 951 O O . ASP A 1 125 ? 21.549 0.043 -10.378 1.00 61.50 125 ASP A O 1
ATOM 955 N N . ILE A 1 126 ? 21.146 2.230 -10.596 1.00 70.25 126 ILE A N 1
ATOM 956 C CA . ILE A 1 126 ? 20.284 2.298 -9.410 1.00 70.25 126 ILE A CA 1
ATOM 957 C C . ILE A 1 126 ? 18.861 2.736 -9.774 1.00 70.25 126 ILE A C 1
ATOM 959 O O . ILE A 1 126 ? 18.557 3.923 -9.810 1.00 70.25 126 ILE A O 1
ATOM 963 N N . GLY A 1 127 ? 17.972 1.753 -9.957 1.00 81.50 127 GLY A N 1
ATOM 964 C CA . GLY A 1 127 ? 16.626 1.979 -10.481 1.00 81.50 127 GLY A CA 1
ATOM 965 C C . GLY A 1 127 ? 15.794 3.026 -9.727 1.00 81.50 127 GLY A C 1
ATOM 966 O O . GLY A 1 127 ? 15.885 3.174 -8.499 1.00 81.50 127 GLY A O 1
ATOM 967 N N . ALA A 1 128 ? 14.956 3.722 -10.491 1.00 89.56 128 ALA A N 1
ATOM 968 C CA . ALA A 1 128 ? 14.021 4.737 -10.026 1.00 89.56 128 ALA A CA 1
ATOM 969 C C . ALA A 1 128 ? 12.598 4.171 -9.947 1.00 89.56 128 ALA A C 1
ATOM 971 O O . ALA A 1 128 ? 12.215 3.277 -10.713 1.00 89.56 128 ALA A O 1
ATOM 972 N N . VAL A 1 129 ? 11.805 4.691 -9.008 1.00 93.25 129 VAL A N 1
ATOM 973 C CA . VAL A 1 129 ? 10.430 4.237 -8.791 1.00 93.25 129 VAL A CA 1
ATOM 974 C C . VAL A 1 129 ? 9.505 5.438 -8.661 1.00 93.25 129 VAL A C 1
ATOM 976 O O . VAL A 1 129 ? 9.668 6.286 -7.790 1.00 93.25 129 VAL A O 1
ATOM 979 N N . GLU A 1 130 ? 8.479 5.483 -9.499 1.00 95.06 130 GLU A N 1
ATOM 980 C CA . GLU A 1 130 ? 7.362 6.404 -9.338 1.00 95.06 130 GLU A CA 1
ATOM 981 C C . GLU A 1 130 ? 6.151 5.634 -8.814 1.00 95.06 130 GLU A C 1
ATOM 983 O O . GLU A 1 130 ? 5.746 4.625 -9.388 1.00 95.06 130 GLU A O 1
ATOM 988 N N . PHE A 1 131 ? 5.547 6.125 -7.737 1.00 97.31 131 PHE A N 1
ATOM 989 C CA . PHE A 1 131 ? 4.272 5.653 -7.212 1.00 97.31 131 PHE A CA 1
ATOM 990 C C . PHE A 1 131 ? 3.209 6.752 -7.302 1.00 97.31 131 PHE A C 1
ATOM 992 O O . PHE A 1 131 ? 3.464 7.923 -6.996 1.00 97.31 131 PHE A O 1
ATOM 999 N N . GLN A 1 132 ? 1.994 6.350 -7.663 1.00 97.88 132 GLN A N 1
ATOM 1000 C CA . GLN A 1 132 ? 0.801 7.181 -7.608 1.00 97.88 132 GLN A CA 1
ATOM 1001 C C . GLN A 1 132 ? -0.349 6.411 -6.964 1.00 97.88 132 GLN A C 1
ATOM 1003 O O . GLN A 1 132 ? -0.509 5.211 -7.206 1.00 97.88 132 GLN A O 1
ATOM 1008 N N . ALA A 1 133 ? -1.191 7.122 -6.213 1.00 98.19 133 ALA A N 1
ATOM 1009 C CA . ALA A 1 133 ? -2.508 6.620 -5.841 1.00 98.19 133 ALA A CA 1
ATOM 1010 C C . ALA A 1 133 ? -3.591 7.661 -6.112 1.00 98.19 133 ALA A C 1
ATOM 1012 O O . ALA A 1 133 ? -3.482 8.807 -5.674 1.00 98.19 133 ALA A O 1
ATOM 1013 N N . ILE A 1 134 ? -4.644 7.264 -6.817 1.00 98.12 134 ILE A N 1
ATOM 1014 C CA . ILE A 1 134 ? -5.707 8.157 -7.287 1.00 98.12 134 ILE A CA 1
ATOM 1015 C C . ILE A 1 134 ? -7.084 7.614 -6.911 1.00 98.12 134 ILE A C 1
ATOM 1017 O O . ILE A 1 134 ? -7.224 6.461 -6.505 1.00 98.12 134 ILE A O 1
ATOM 1021 N N . GLY A 1 135 ? -8.106 8.468 -7.019 1.00 96.88 135 GLY A N 1
ATOM 1022 C CA . GLY A 1 135 ? -9.484 8.076 -6.710 1.00 96.88 135 GLY A CA 1
ATOM 1023 C C . GLY A 1 135 ? -9.655 7.599 -5.267 1.00 96.88 135 GLY A C 1
ATOM 1024 O O . GLY A 1 135 ? -10.445 6.695 -5.017 1.00 96.88 135 GLY A O 1
ATOM 1025 N N . ARG A 1 136 ? -8.885 8.170 -4.331 1.00 97.62 136 ARG A N 1
ATOM 1026 C CA . ARG A 1 136 ? -8.822 7.718 -2.940 1.00 97.62 136 ARG A CA 1
ATOM 1027 C C . ARG A 1 136 ? -10.116 8.049 -2.203 1.00 97.62 136 ARG A C 1
ATOM 1029 O O . ARG A 1 136 ? -10.551 9.202 -2.188 1.00 97.62 136 ARG A O 1
ATOM 1036 N N . GLN A 1 137 ? -10.720 7.043 -1.587 1.00 97.00 137 GLN A N 1
ATOM 1037 C CA . GLN A 1 137 ? -12.017 7.121 -0.917 1.00 97.00 137 GLN A CA 1
ATOM 1038 C C . GLN A 1 137 ? -11.910 6.644 0.528 1.00 97.00 137 GLN A C 1
ATOM 1040 O O . GLN A 1 137 ? -11.135 5.739 0.827 1.00 97.00 137 GLN A O 1
ATOM 1045 N N . ILE A 1 138 ? -12.721 7.240 1.402 1.00 95.38 138 ILE A N 1
ATOM 1046 C CA . ILE A 1 138 ? -12.840 6.894 2.818 1.00 95.38 138 ILE A CA 1
ATOM 1047 C C . ILE A 1 138 ? -14.214 6.275 3.069 1.00 95.38 138 ILE A C 1
ATOM 1049 O O . ILE A 1 138 ? -15.230 6.813 2.620 1.00 95.38 138 ILE A O 1
ATOM 1053 N N . TYR A 1 139 ? -14.237 5.199 3.847 1.00 93.06 139 TYR A N 1
ATOM 1054 C CA . TYR A 1 139 ? -15.434 4.501 4.291 1.00 93.06 139 TYR A CA 1
ATOM 1055 C C . TYR A 1 139 ? -15.442 4.320 5.810 1.00 93.06 139 TYR A C 1
ATOM 1057 O O . TYR A 1 139 ? -14.388 4.192 6.436 1.00 93.06 139 TYR A O 1
ATOM 1065 N N . ASP A 1 140 ? -16.631 4.289 6.405 1.00 88.81 140 ASP A N 1
ATOM 1066 C CA . ASP A 1 140 ? -16.805 3.881 7.799 1.00 88.81 140 ASP A CA 1
ATOM 1067 C C . ASP A 1 140 ? -16.841 2.347 7.948 1.00 88.81 140 ASP A C 1
ATOM 1069 O O . ASP A 1 140 ? -16.762 1.587 6.979 1.00 88.81 140 ASP A O 1
ATOM 1073 N N . GLU A 1 141 ? -16.985 1.866 9.183 1.00 83.00 141 GLU A N 1
ATOM 1074 C CA . GLU A 1 141 ? -17.051 0.432 9.495 1.00 83.00 141 GLU A CA 1
ATOM 1075 C C . GLU A 1 141 ? -18.280 -0.309 8.943 1.00 83.00 141 GLU A C 1
ATOM 1077 O O . GLU A 1 141 ? -18.307 -1.543 8.937 1.00 83.00 141 GLU A O 1
ATOM 1082 N N . HIS A 1 142 ? -19.280 0.427 8.459 1.00 85.00 142 HIS A N 1
ATOM 1083 C CA . HIS A 1 142 ? -20.472 -0.104 7.806 1.00 85.00 142 HIS A CA 1
ATOM 1084 C C . HIS A 1 142 ? -20.349 -0.086 6.274 1.00 85.00 142 HIS A C 1
ATOM 1086 O O . HIS A 1 142 ? -21.279 -0.511 5.588 1.00 85.00 142 HIS A O 1
ATOM 1092 N N . GLY A 1 143 ? -19.218 0.383 5.731 1.00 87.56 143 GLY A N 1
ATOM 1093 C CA . GLY A 1 143 ? -19.018 0.560 4.294 1.00 87.56 143 GLY A CA 1
ATOM 1094 C C . GLY A 1 143 ? -19.720 1.800 3.735 1.00 87.56 143 GLY A C 1
ATOM 1095 O O . GLY A 1 143 ? -19.891 1.912 2.521 1.00 87.56 143 GLY A O 1
ATOM 1096 N N . THR A 1 144 ? -20.138 2.736 4.589 1.00 91.06 144 THR A N 1
ATOM 1097 C CA . THR A 1 144 ? -20.724 4.008 4.159 1.00 91.06 144 THR A CA 1
ATOM 1098 C C . THR A 1 144 ? -19.620 4.936 3.683 1.00 91.06 144 THR A C 1
ATOM 1100 O O . THR A 1 144 ? -18.621 5.119 4.375 1.00 91.06 144 THR A O 1
ATOM 1103 N N . PHE A 1 145 ? -19.801 5.548 2.515 1.00 93.50 145 PHE A N 1
ATOM 1104 C CA . PHE A 1 145 ? -18.873 6.549 1.996 1.00 93.50 145 PHE A CA 1
ATOM 1105 C C . PHE A 1 145 ? -18.820 7.783 2.911 1.00 93.50 145 PHE A C 1
ATOM 1107 O O . PHE A 1 145 ? -19.852 8.382 3.216 1.00 93.50 145 PHE A O 1
ATOM 1114 N N . VAL A 1 146 ? -17.609 8.173 3.307 1.00 94.00 146 VAL A N 1
ATOM 1115 C CA . VAL A 1 146 ? -17.337 9.311 4.198 1.00 94.00 146 VAL A CA 1
ATOM 1116 C C . VAL A 1 146 ? -16.750 10.494 3.430 1.00 94.00 146 VAL A C 1
ATOM 1118 O O . VAL A 1 146 ? -17.091 11.641 3.716 1.00 94.00 146 VAL A O 1
ATOM 1121 N N . GLY A 1 147 ? -15.877 10.247 2.451 1.00 94.81 147 GLY A N 1
ATOM 1122 C CA . GLY A 1 147 ? -15.217 11.330 1.725 1.00 94.81 147 GLY A CA 1
ATOM 1123 C C . GLY A 1 147 ? -14.127 10.885 0.756 1.00 94.81 147 GLY A C 1
ATOM 1124 O O . GLY A 1 147 ? -13.884 9.694 0.565 1.00 94.81 147 GLY A O 1
ATOM 1125 N N . LEU A 1 148 ? -13.477 11.873 0.140 1.00 95.88 148 LEU A N 1
ATOM 1126 C CA . LEU A 1 148 ? -12.359 11.694 -0.787 1.00 95.88 148 LEU A CA 1
ATOM 1127 C C . LEU A 1 148 ? -11.052 12.174 -0.157 1.00 95.88 148 LEU A C 1
ATOM 1129 O O . LEU A 1 148 ? -11.054 13.130 0.620 1.00 95.88 148 LEU A O 1
ATOM 1133 N N . LEU A 1 149 ? -9.945 11.550 -0.557 1.00 96.00 149 LEU A N 1
ATOM 1134 C CA . LEU A 1 149 ? -8.590 12.016 -0.268 1.00 96.00 149 LEU A CA 1
ATOM 1135 C C . LEU A 1 149 ? -7.905 12.491 -1.560 1.00 96.00 149 LEU A C 1
ATOM 1137 O O . LEU A 1 149 ? -8.196 11.956 -2.637 1.00 96.00 149 LEU A O 1
ATOM 1141 N N . PRO A 1 150 ? -6.994 13.479 -1.489 1.00 97.00 150 PRO A N 1
ATOM 1142 C CA . PRO A 1 150 ? -6.243 13.919 -2.658 1.00 97.00 150 PRO A CA 1
ATOM 1143 C C . PRO A 1 150 ? -5.329 12.811 -3.195 1.00 97.00 150 PRO A C 1
ATOM 1145 O O . PRO A 1 150 ? -4.959 11.880 -2.476 1.00 97.00 150 PRO A O 1
ATOM 1148 N N . ALA A 1 151 ? -4.942 12.916 -4.467 1.00 97.81 151 ALA A N 1
ATOM 1149 C CA . ALA A 1 151 ? -4.021 11.966 -5.079 1.00 97.81 151 ALA A CA 1
ATOM 1150 C C . ALA A 1 151 ? -2.644 11.983 -4.393 1.00 97.81 151 ALA A C 1
ATOM 1152 O O . ALA A 1 151 ? -2.151 13.038 -3.987 1.00 97.81 151 ALA A O 1
ATOM 1153 N N . LEU A 1 152 ? -2.022 10.809 -4.309 1.00 98.12 152 LEU A N 1
ATOM 1154 C CA . LEU A 1 152 ? -0.638 10.645 -3.878 1.00 98.12 152 LEU A CA 1
ATOM 1155 C C . LEU A 1 152 ? 0.283 10.666 -5.094 1.00 98.12 152 LEU A C 1
ATOM 1157 O O . LEU A 1 152 ? 0.006 9.997 -6.091 1.00 98.12 152 LEU A O 1
ATOM 1161 N N . GLY A 1 153 ? 1.391 11.385 -4.970 1.00 95.62 153 GLY A N 1
ATOM 1162 C CA . GLY A 1 153 ? 2.526 11.343 -5.884 1.00 95.62 153 GLY A CA 1
ATOM 1163 C C . GLY A 1 153 ? 3.821 11.036 -5.138 1.00 95.62 153 GLY A C 1
ATOM 1164 O O . GLY A 1 153 ? 3.858 11.005 -3.907 1.00 95.62 153 GLY A O 1
ATOM 1165 N N . THR A 1 154 ? 4.891 10.816 -5.896 1.00 93.94 154 THR A N 1
ATOM 1166 C CA . THR A 1 154 ? 6.211 10.449 -5.370 1.00 93.94 154 THR A CA 1
ATOM 1167 C C . THR A 1 154 ? 7.203 11.593 -5.509 1.00 93.94 154 THR A C 1
ATOM 1169 O O . THR A 1 154 ? 7.186 12.335 -6.490 1.00 93.94 154 THR A O 1
ATOM 1172 N N . THR A 1 155 ? 8.108 11.716 -4.542 1.00 86.50 155 THR A N 1
ATOM 1173 C CA . THR A 1 155 ? 9.357 12.457 -4.742 1.00 86.50 155 THR A CA 1
ATOM 1174 C C . THR A 1 155 ? 10.341 11.529 -5.451 1.00 86.50 155 THR A C 1
ATOM 1176 O O . THR A 1 155 ? 10.830 10.569 -4.857 1.00 86.50 155 THR A O 1
ATOM 1179 N N . ILE A 1 156 ? 10.587 11.774 -6.739 1.00 81.50 156 ILE A N 1
ATOM 1180 C CA . ILE A 1 156 ? 11.482 10.938 -7.551 1.00 81.50 156 ILE A CA 1
ATOM 1181 C C . ILE A 1 156 ? 12.926 11.119 -7.070 1.00 81.50 156 ILE A C 1
ATOM 1183 O O . ILE A 1 156 ? 13.377 12.244 -6.844 1.00 81.50 156 ILE A O 1
ATOM 1187 N N . GLY A 1 157 ? 13.650 10.010 -6.930 1.00 79.25 157 GLY A N 1
ATOM 1188 C CA . GLY A 1 157 ? 15.064 10.003 -6.572 1.00 79.25 157 GLY A CA 1
ATOM 1189 C C . GLY A 1 157 ? 15.771 8.734 -7.045 1.00 79.25 157 GLY A C 1
ATOM 1190 O O . GLY A 1 157 ? 15.137 7.731 -7.354 1.00 79.25 157 GLY A O 1
ATOM 1191 N N . SER A 1 158 ? 17.100 8.765 -7.080 1.00 75.50 158 SER A N 1
ATOM 1192 C CA . SER A 1 158 ? 17.931 7.574 -7.300 1.00 75.50 158 SER A CA 1
ATOM 1193 C C . SER A 1 158 ? 17.966 6.702 -6.040 1.00 75.50 158 SER A C 1
ATOM 1195 O O . SER A 1 158 ? 17.859 7.235 -4.934 1.00 75.50 158 SER A O 1
ATOM 1197 N N . GLY A 1 159 ? 18.212 5.393 -6.151 1.00 79.31 159 GLY A N 1
ATOM 1198 C CA . GLY A 1 159 ? 18.325 4.543 -4.944 1.00 79.31 159 GLY A CA 1
ATOM 1199 C C . GLY A 1 159 ? 17.042 3.884 -4.490 1.00 79.31 159 GLY A C 1
ATOM 1200 O O . GLY A 1 159 ? 17.033 3.262 -3.433 1.00 79.31 159 GLY A O 1
ATOM 1201 N N . GLN A 1 160 ? 15.970 4.014 -5.263 1.00 88.94 160 GLN A N 1
ATOM 1202 C CA . GLN A 1 160 ? 14.642 3.616 -4.822 1.00 88.94 160 GLN A CA 1
ATOM 1203 C C . GLN A 1 160 ? 14.343 2.137 -5.064 1.00 88.94 160 GLN A C 1
ATOM 1205 O O . GLN A 1 160 ? 13.369 1.646 -4.504 1.00 88.94 160 GLN A O 1
ATOM 1210 N N . LEU A 1 161 ? 15.172 1.425 -5.840 1.00 91.31 161 LEU A N 1
ATOM 1211 C CA . LEU A 1 161 ? 15.059 -0.008 -6.122 1.00 91.31 161 LEU A CA 1
ATOM 1212 C C . LEU A 1 161 ? 16.398 -0.735 -5.909 1.00 91.31 161 LEU A C 1
ATOM 1214 O O . LEU A 1 161 ? 17.413 -0.384 -6.511 1.00 91.31 161 LEU A O 1
ATOM 1218 N N . ASP A 1 162 ? 16.394 -1.797 -5.101 1.00 89.62 162 ASP A N 1
ATOM 1219 C CA . ASP A 1 162 ? 17.574 -2.631 -4.863 1.00 89.62 162 ASP A CA 1
ATOM 1220 C C . ASP A 1 162 ? 17.679 -3.843 -5.815 1.00 89.62 162 ASP A C 1
ATOM 1222 O O . ASP A 1 162 ? 16.772 -4.181 -6.580 1.00 89.62 162 ASP A O 1
ATOM 1226 N N . ALA A 1 163 ? 18.819 -4.540 -5.766 1.00 88.12 163 ALA A N 1
ATOM 1227 C CA . ALA A 1 163 ? 19.083 -5.721 -6.594 1.00 88.12 163 ALA A CA 1
ATOM 1228 C C . ALA A 1 163 ? 18.161 -6.924 -6.303 1.00 88.12 163 ALA A C 1
ATOM 1230 O O . ALA A 1 163 ? 18.072 -7.827 -7.131 1.00 88.12 163 ALA A O 1
ATOM 1231 N N . ASN A 1 164 ? 17.468 -6.943 -5.160 1.00 90.06 164 ASN A N 1
ATOM 1232 C CA . ASN A 1 164 ? 16.512 -7.984 -4.774 1.00 90.06 164 ASN A CA 1
ATOM 1233 C C . ASN A 1 164 ? 15.063 -7.600 -5.111 1.00 90.06 164 ASN A C 1
ATOM 1235 O O . ASN A 1 164 ? 14.128 -8.317 -4.727 1.00 90.06 164 ASN A O 1
ATOM 1239 N N . GLY A 1 165 ? 14.869 -6.472 -5.799 1.00 91.75 165 GLY A N 1
ATOM 1240 C CA . GLY A 1 165 ? 13.568 -5.965 -6.197 1.00 91.75 165 GLY A CA 1
ATOM 1241 C C . GLY A 1 165 ? 12.790 -5.325 -5.057 1.00 91.75 165 GLY A C 1
ATOM 1242 O O . GLY A 1 165 ? 11.578 -5.188 -5.198 1.00 91.75 165 GLY A O 1
ATOM 1243 N N . ARG A 1 166 ? 13.433 -4.989 -3.930 1.00 94.75 166 ARG A N 1
ATOM 1244 C CA . ARG A 1 166 ? 12.817 -4.183 -2.872 1.00 94.75 166 ARG A CA 1
ATOM 1245 C C . ARG A 1 166 ? 12.862 -2.722 -3.289 1.00 94.75 166 ARG A C 1
ATOM 1247 O O . ARG A 1 166 ? 13.894 -2.256 -3.764 1.00 94.75 166 ARG A O 1
ATOM 1254 N N . TYR A 1 167 ? 11.766 -2.009 -3.072 1.00 95.19 167 TYR A N 1
ATOM 1255 C CA . TYR A 1 167 ? 11.689 -0.581 -3.326 1.00 95.19 167 TYR A CA 1
ATOM 1256 C C . TYR A 1 167 ? 11.210 0.205 -2.112 1.00 95.19 167 TYR A C 1
ATOM 1258 O O . TYR A 1 167 ? 10.498 -0.324 -1.255 1.00 95.19 167 TYR A O 1
ATOM 1266 N N . SER A 1 168 ? 11.615 1.472 -2.049 1.00 95.69 168 SER A N 1
ATOM 1267 C CA . SER A 1 168 ? 11.177 2.431 -1.037 1.00 95.69 168 SER A CA 1
ATOM 1268 C C . SER A 1 168 ? 11.152 3.835 -1.630 1.00 95.69 168 SER A C 1
ATOM 1270 O O . SER A 1 168 ? 12.164 4.296 -2.154 1.00 95.69 168 SER A O 1
ATOM 1272 N N . VAL A 1 169 ? 10.015 4.522 -1.524 1.00 95.88 169 VAL A N 1
ATOM 1273 C CA . VAL A 1 169 ? 9.826 5.880 -2.052 1.00 95.88 169 VAL A CA 1
ATOM 1274 C C . VAL A 1 169 ? 9.109 6.784 -1.059 1.00 95.88 169 VAL A C 1
ATOM 1276 O O . VAL A 1 169 ? 8.226 6.337 -0.326 1.00 95.88 169 VAL A O 1
ATOM 1279 N N . ASP A 1 170 ? 9.461 8.067 -1.074 1.00 97.00 170 ASP A N 1
ATOM 1280 C CA . ASP A 1 170 ? 8.752 9.100 -0.322 1.00 97.00 170 ASP A CA 1
ATOM 1281 C C . ASP A 1 170 ? 7.561 9.605 -1.135 1.00 97.00 170 ASP A C 1
ATOM 1283 O O . ASP A 1 170 ? 7.701 9.997 -2.298 1.00 97.00 170 ASP A O 1
ATOM 1287 N N . ILE A 1 171 ? 6.393 9.653 -0.504 1.00 97.69 171 ILE A N 1
ATOM 1288 C CA . ILE A 1 171 ? 5.142 10.078 -1.128 1.00 97.69 171 ILE A CA 1
ATOM 1289 C C . ILE A 1 171 ? 4.528 11.276 -0.416 1.00 97.69 171 ILE A C 1
ATOM 1291 O O . ILE A 1 171 ? 4.760 11.530 0.770 1.00 97.69 171 ILE A O 1
ATOM 1295 N N . PHE A 1 172 ? 3.720 12.021 -1.158 1.00 97.81 172 PHE A N 1
ATOM 1296 C CA . PHE A 1 172 ? 2.969 13.152 -0.639 1.00 97.81 172 PHE A CA 1
ATOM 1297 C C . PHE A 1 172 ? 1.659 13.349 -1.400 1.00 97.81 172 PHE A C 1
ATOM 1299 O O . PHE A 1 172 ? 1.510 12.889 -2.531 1.00 97.81 172 PHE A O 1
ATOM 1306 N N . SER A 1 173 ? 0.739 14.089 -0.794 1.00 97.62 173 SER A N 1
ATOM 1307 C CA . SER A 1 173 ? -0.384 14.716 -1.491 1.00 97.62 173 SER A CA 1
ATOM 1308 C C . SER A 1 173 ? -0.371 16.223 -1.277 1.00 97.62 173 SER A C 1
ATOM 1310 O O . SER A 1 173 ? 0.322 16.731 -0.388 1.00 97.62 173 SER A O 1
ATOM 1312 N N . LEU A 1 174 ? -1.130 16.941 -2.100 1.00 95.69 174 LEU A N 1
ATOM 1313 C CA . LEU A 1 174 ? -1.302 18.385 -1.990 1.00 95.69 174 LEU A CA 1
ATOM 1314 C C . LEU A 1 174 ? -2.758 18.732 -1.657 1.00 95.69 174 LEU A C 1
ATOM 1316 O O . LEU A 1 174 ? -3.678 18.045 -2.107 1.00 95.69 174 LEU A O 1
ATOM 1320 N N . ASP A 1 175 ? -2.955 19.791 -0.873 1.00 92.12 175 ASP A N 1
ATOM 1321 C CA . ASP A 1 175 ? -4.259 20.426 -0.677 1.00 92.12 175 ASP A CA 1
ATOM 1322 C C . ASP A 1 175 ? -4.635 21.327 -1.869 1.00 92.12 175 ASP A C 1
ATOM 1324 O O . ASP A 1 175 ? -3.922 21.413 -2.874 1.00 92.12 175 ASP A O 1
ATOM 1328 N N . ALA A 1 176 ? -5.791 21.990 -1.775 1.00 90.50 176 ALA A N 1
ATOM 1329 C CA . ALA A 1 176 ? -6.290 22.885 -2.818 1.00 90.50 176 ALA A CA 1
ATOM 1330 C C . ALA A 1 176 ? -5.401 24.127 -3.030 1.00 90.50 176 ALA A C 1
ATOM 1332 O O . ALA A 1 176 ? -5.487 24.769 -4.075 1.00 90.50 176 ALA A O 1
ATOM 1333 N N . GLU A 1 177 ? -4.547 24.457 -2.060 1.00 93.69 177 GLU A N 1
ATOM 1334 C CA . GLU A 1 177 ? -3.588 25.558 -2.095 1.00 93.69 177 GLU A CA 1
ATOM 1335 C C . GLU A 1 177 ? -2.168 25.100 -2.477 1.00 93.69 177 GLU A C 1
ATOM 1337 O O . GLU A 1 177 ? -1.209 25.852 -2.280 1.00 93.69 177 GLU A O 1
ATOM 1342 N N . GLU A 1 178 ? -2.027 23.883 -3.015 1.00 92.44 178 GLU A N 1
ATOM 1343 C CA . GLU A 1 178 ? -0.760 23.268 -3.437 1.00 92.44 178 GLU A CA 1
ATOM 1344 C C . GLU A 1 178 ? 0.261 23.079 -2.300 1.00 92.44 178 GLU A C 1
ATOM 1346 O O . GLU A 1 178 ? 1.469 22.960 -2.530 1.00 92.44 178 GLU A O 1
ATOM 1351 N N . LYS A 1 179 ? -0.196 23.018 -1.047 1.00 92.06 179 LYS A N 1
ATOM 1352 C CA . LYS A 1 179 ? 0.656 22.703 0.104 1.00 92.06 179 LYS A CA 1
ATOM 1353 C C . LYS A 1 179 ? 0.575 21.221 0.417 1.00 92.06 179 LYS A C 1
ATOM 1355 O O . LYS A 1 179 ? -0.452 20.584 0.214 1.00 92.06 179 LYS A O 1
ATOM 1360 N N . LYS A 1 180 ? 1.665 20.662 0.951 1.00 92.94 180 LYS A N 1
ATOM 1361 C CA . LYS A 1 180 ? 1.694 19.258 1.381 1.00 92.94 180 LYS A CA 1
ATOM 1362 C C . LYS A 1 180 ? 0.602 19.001 2.420 1.00 92.94 180 LYS A C 1
ATOM 1364 O O . LYS A 1 180 ? 0.655 19.565 3.512 1.00 92.94 180 LYS A O 1
ATOM 1369 N N . PHE A 1 181 ? -0.346 18.140 2.066 1.00 95.06 181 PHE A N 1
ATOM 1370 C CA . PHE A 1 181 ? -1.464 17.739 2.915 1.00 95.06 181 PHE A CA 1
ATOM 1371 C C . PHE A 1 181 ? -1.160 16.436 3.658 1.00 95.06 181 PHE A C 1
ATOM 1373 O O . PHE A 1 181 ? -1.363 16.334 4.870 1.00 95.06 181 PHE A O 1
ATOM 1380 N N . GLU A 1 182 ? -0.618 15.457 2.937 1.00 96.44 182 GLU A N 1
ATOM 1381 C CA . GLU A 1 182 ? -0.119 14.200 3.484 1.00 96.44 182 GLU A CA 1
ATOM 1382 C C . GLU A 1 182 ? 1.340 14.001 3.089 1.00 96.44 182 GLU A C 1
ATOM 1384 O O . GLU A 1 182 ? 1.771 14.399 2.004 1.00 96.44 182 GLU A O 1
ATOM 1389 N N . THR A 1 183 ? 2.091 13.336 3.960 1.00 96.88 183 THR A N 1
ATOM 1390 C CA . THR A 1 183 ? 3.437 12.841 3.662 1.00 96.88 183 THR A CA 1
ATOM 1391 C C . THR A 1 183 ? 3.632 11.457 4.246 1.00 96.88 183 THR A C 1
ATOM 1393 O O . THR A 1 183 ? 3.092 11.144 5.314 1.00 96.88 183 THR A O 1
ATOM 1396 N N . GLY A 1 184 ? 4.464 10.657 3.594 1.00 96.12 184 GLY A N 1
ATOM 1397 C CA . GLY A 1 184 ? 4.844 9.358 4.114 1.00 96.12 184 GLY A CA 1
ATOM 1398 C C . GLY A 1 184 ? 5.681 8.565 3.131 1.00 96.12 184 GLY A C 1
ATOM 1399 O O . GLY A 1 184 ? 6.386 9.146 2.309 1.00 96.12 184 GLY A O 1
ATOM 1400 N N . THR A 1 185 ? 5.604 7.244 3.226 1.00 96.88 185 THR A N 1
ATOM 1401 C CA . THR A 1 185 ? 6.436 6.335 2.442 1.00 96.88 185 THR A CA 1
ATOM 1402 C C . THR A 1 185 ? 5.616 5.216 1.828 1.00 96.88 185 THR A C 1
ATOM 1404 O O . THR A 1 185 ? 4.567 4.815 2.341 1.00 96.88 185 THR A O 1
ATOM 1407 N N . VAL A 1 186 ? 6.132 4.689 0.725 1.00 97.69 186 VAL A N 1
ATOM 1408 C CA . VAL A 1 186 ? 5.746 3.388 0.198 1.00 97.69 186 VAL A CA 1
ATOM 1409 C C . VAL A 1 186 ? 6.966 2.496 0.220 1.00 97.69 186 VAL A C 1
ATOM 1411 O O . VAL A 1 186 ? 7.977 2.834 -0.390 1.00 97.69 186 VAL A O 1
ATOM 1414 N N . GLU A 1 187 ? 6.863 1.345 0.874 1.00 97.19 187 GLU A N 1
ATOM 1415 C CA . GLU A 1 187 ? 7.870 0.293 0.774 1.00 97.19 187 GLU A CA 1
ATOM 1416 C C . GLU A 1 187 ? 7.267 -0.999 0.242 1.00 97.19 187 GLU A C 1
ATOM 1418 O O . GLU A 1 187 ? 6.108 -1.323 0.499 1.00 97.19 187 GLU A O 1
ATOM 1423 N N . GLY A 1 188 ? 8.043 -1.743 -0.535 1.00 97.75 188 GLY A N 1
ATOM 1424 C CA . GLY A 1 188 ? 7.524 -2.935 -1.174 1.00 97.75 188 GLY A CA 1
ATOM 1425 C C . GLY A 1 188 ? 8.568 -3.764 -1.883 1.00 97.75 188 GLY A C 1
ATOM 1426 O O . GLY A 1 188 ? 9.772 -3.555 -1.731 1.00 97.75 188 GLY A O 1
ATOM 1427 N N . PHE A 1 189 ? 8.095 -4.741 -2.647 1.00 97.06 189 PHE A N 1
ATOM 1428 C CA . PHE A 1 189 ? 8.952 -5.560 -3.479 1.00 97.06 189 PHE A CA 1
ATOM 1429 C C . PHE A 1 189 ? 8.253 -6.077 -4.742 1.00 97.06 189 PHE A C 1
ATOM 1431 O O . PHE A 1 189 ? 7.029 -6.189 -4.808 1.00 97.06 189 PHE A O 1
ATOM 1438 N N . LEU A 1 190 ? 9.059 -6.442 -5.737 1.00 95.88 190 LEU A N 1
ATOM 1439 C CA . LEU A 1 190 ? 8.635 -7.098 -6.975 1.00 95.88 190 LEU A CA 1
ATOM 1440 C C . LEU A 1 190 ? 8.709 -8.627 -6.872 1.00 95.88 190 LEU A C 1
ATOM 1442 O O . LEU A 1 190 ? 9.544 -9.154 -6.142 1.00 95.88 190 LEU A O 1
ATOM 1446 N N . SER A 1 191 ? 7.886 -9.356 -7.619 1.00 94.44 191 SER A N 1
ATOM 1447 C CA . SER A 1 191 ? 7.935 -10.821 -7.718 1.00 94.44 191 SER A CA 1
ATOM 1448 C C . SER A 1 191 ? 7.709 -11.289 -9.157 1.00 94.44 191 SER A C 1
ATOM 1450 O O . SER A 1 191 ? 7.037 -10.621 -9.945 1.00 94.44 191 SER A O 1
ATOM 1452 N N . GLY A 1 192 ? 8.277 -12.449 -9.490 1.00 89.56 192 GLY A N 1
ATOM 1453 C CA . GLY A 1 192 ? 8.231 -13.074 -10.811 1.00 89.56 192 GLY A CA 1
ATOM 1454 C C . GLY A 1 192 ? 9.594 -13.087 -11.513 1.00 89.56 192 GLY A C 1
ATOM 1455 O O . GLY A 1 192 ? 10.388 -12.156 -11.391 1.00 89.56 192 GLY A O 1
ATOM 1456 N N . LYS A 1 193 ? 9.863 -14.150 -12.286 1.00 83.88 193 LYS A N 1
ATOM 1457 C CA . LYS A 1 193 ? 11.082 -14.282 -13.109 1.00 83.88 193 LYS A CA 1
ATOM 1458 C C . LYS A 1 193 ? 11.184 -13.199 -14.185 1.00 83.88 193 LYS A C 1
ATOM 1460 O O . LYS A 1 193 ? 12.260 -12.676 -14.428 1.00 83.88 193 LYS A O 1
ATOM 1465 N N . ASN A 1 194 ? 10.053 -12.859 -14.791 1.00 86.56 194 ASN A N 1
ATOM 1466 C CA . ASN A 1 194 ? 9.847 -11.581 -15.456 1.00 86.56 194 ASN A CA 1
ATOM 1467 C C . ASN A 1 194 ? 8.904 -10.829 -14.523 1.00 86.56 194 ASN A C 1
ATOM 1469 O O . ASN A 1 194 ? 7.727 -11.203 -14.499 1.00 86.56 194 ASN A O 1
ATOM 1473 N N . PRO A 1 195 ? 9.402 -9.899 -13.689 1.00 88.81 195 PRO A N 1
ATOM 1474 C CA . PRO A 1 195 ? 8.590 -9.315 -12.638 1.00 88.81 195 PRO A CA 1
ATOM 1475 C C . PRO A 1 195 ? 7.280 -8.780 -13.206 1.00 88.81 195 PRO A C 1
ATOM 1477 O O . PRO A 1 195 ? 7.268 -7.984 -14.141 1.00 88.81 195 PRO A O 1
ATOM 1480 N N . ASN A 1 196 ? 6.177 -9.317 -12.703 1.00 92.56 196 ASN A N 1
ATOM 1481 C CA . ASN A 1 196 ? 4.828 -9.019 -13.182 1.00 92.56 196 ASN A CA 1
ATOM 1482 C C . ASN A 1 196 ? 3.869 -8.702 -12.030 1.00 92.56 196 ASN A C 1
ATOM 1484 O O . ASN A 1 196 ? 2.709 -8.359 -12.259 1.00 92.56 196 ASN A O 1
ATOM 1488 N N . GLU A 1 197 ? 4.370 -8.773 -10.799 1.00 95.19 197 GLU A N 1
ATOM 1489 C CA . GLU A 1 197 ? 3.651 -8.454 -9.582 1.00 95.19 197 GLU A CA 1
ATOM 1490 C C . GLU A 1 197 ? 4.513 -7.561 -8.683 1.00 95.19 197 GLU A C 1
ATOM 1492 O O . GLU A 1 197 ? 5.692 -7.834 -8.456 1.00 95.19 197 GLU A O 1
ATOM 1497 N N . ALA A 1 198 ? 3.906 -6.504 -8.157 1.00 97.00 198 ALA A N 1
ATOM 1498 C CA . ALA A 1 198 ? 4.451 -5.632 -7.131 1.00 97.00 198 ALA A CA 1
ATOM 1499 C C . ALA A 1 198 ? 3.533 -5.679 -5.906 1.00 97.00 198 ALA A C 1
ATOM 1501 O O . ALA A 1 198 ? 2.307 -5.672 -6.040 1.00 97.00 198 ALA A O 1
ATOM 1502 N N . ALA A 1 199 ? 4.116 -5.700 -4.714 1.00 97.75 199 ALA A N 1
ATOM 1503 C CA . ALA A 1 199 ? 3.382 -5.636 -3.457 1.00 97.75 199 ALA A CA 1
ATOM 1504 C C . ALA A 1 199 ? 4.030 -4.610 -2.539 1.00 97.75 199 ALA A C 1
ATOM 1506 O O . ALA A 1 199 ? 5.258 -4.546 -2.461 1.00 97.75 199 ALA A O 1
ATOM 1507 N N . GLY A 1 200 ? 3.226 -3.838 -1.815 1.00 98.00 200 GLY A N 1
ATOM 1508 C CA . GLY A 1 200 ? 3.769 -2.824 -0.923 1.00 98.00 200 GLY A CA 1
ATOM 1509 C C . GLY A 1 200 ? 2.819 -2.368 0.167 1.00 98.00 200 GLY A C 1
ATOM 1510 O O . GLY A 1 200 ? 1.632 -2.703 0.179 1.00 98.00 200 GLY A O 1
ATOM 1511 N N . ILE A 1 201 ? 3.393 -1.598 1.083 1.00 98.19 201 ILE A N 1
ATOM 1512 C CA . ILE A 1 201 ? 2.729 -0.936 2.194 1.00 98.19 201 ILE A CA 1
ATOM 1513 C C . ILE A 1 201 ? 2.894 0.567 2.024 1.00 98.19 201 ILE A C 1
ATOM 1515 O O . ILE A 1 201 ? 3.990 1.060 1.766 1.00 98.19 201 ILE A O 1
ATOM 1519 N N . ILE A 1 202 ? 1.788 1.278 2.182 1.00 97.75 202 ILE A N 1
ATOM 1520 C CA . ILE A 1 202 ? 1.694 2.729 2.223 1.00 97.75 202 ILE A CA 1
ATOM 1521 C C . ILE A 1 202 ? 1.589 3.119 3.693 1.00 97.75 202 ILE A C 1
ATOM 1523 O O . ILE A 1 202 ? 0.720 2.612 4.402 1.00 97.75 202 ILE A O 1
ATOM 1527 N N . VAL A 1 203 ? 2.448 4.023 4.151 1.00 96.06 203 VAL A N 1
ATOM 1528 C CA . VAL A 1 203 ? 2.354 4.632 5.479 1.00 96.06 203 VAL A CA 1
ATOM 1529 C C . VAL A 1 203 ? 2.277 6.133 5.306 1.00 96.06 203 VAL A C 1
ATOM 1531 O O . VAL A 1 203 ? 3.186 6.730 4.744 1.00 96.06 203 VAL A O 1
ATOM 1534 N N . LEU A 1 204 ? 1.211 6.746 5.809 1.00 95.25 204 LEU A N 1
ATOM 1535 C CA . LEU A 1 204 ? 0.936 8.167 5.645 1.00 95.25 204 LEU A CA 1
ATOM 1536 C C . LEU A 1 204 ? 0.590 8.837 6.961 1.00 95.25 204 LEU A C 1
ATOM 1538 O O . LEU A 1 204 ? -0.005 8.254 7.870 1.00 95.25 204 LEU A O 1
ATOM 1542 N N . THR A 1 205 ? 0.926 10.117 7.017 1.00 93.88 205 THR A N 1
ATOM 1543 C CA . THR A 1 205 ? 0.500 11.020 8.077 1.00 93.88 205 THR A CA 1
ATOM 1544 C C . THR A 1 205 ? 0.007 12.326 7.469 1.00 93.88 205 THR A C 1
ATOM 1546 O O . THR A 1 205 ? 0.593 12.838 6.513 1.00 93.88 205 THR A O 1
ATOM 1549 N N . SER A 1 206 ? -1.059 12.870 8.047 1.00 93.38 206 SER A N 1
ATOM 1550 C CA . SER A 1 206 ? -1.550 14.220 7.781 1.00 93.38 206 SER A CA 1
ATOM 1551 C C . SER A 1 206 ? -1.747 14.957 9.096 1.00 93.38 206 SER A C 1
ATOM 1553 O O . SER A 1 206 ? -2.161 14.361 10.097 1.00 93.38 206 SER A O 1
ATOM 1555 N N . LYS A 1 207 ? -1.472 16.261 9.094 1.00 86.69 207 LYS A N 1
ATOM 1556 C CA . LYS A 1 207 ? -1.754 17.147 10.221 1.00 86.69 207 LYS A CA 1
ATOM 1557 C C . LYS A 1 207 ? -2.155 18.531 9.719 1.00 86.69 207 LYS A C 1
ATOM 1559 O O . LYS A 1 207 ? -1.352 19.224 9.102 1.00 86.69 207 LYS A O 1
ATOM 1564 N N . VAL A 1 208 ? -3.372 18.949 10.053 1.00 78.62 208 VAL A N 1
ATOM 1565 C CA . VAL A 1 208 ? -3.919 20.283 9.787 1.00 78.62 208 VAL A CA 1
ATOM 1566 C C . VAL A 1 208 ? -4.363 20.896 11.116 1.00 78.62 208 VAL A C 1
ATOM 1568 O O . VAL A 1 208 ? -5.401 20.545 11.676 1.00 78.62 208 VAL A O 1
ATOM 1571 N N . GLY A 1 209 ? -3.550 21.814 11.646 1.00 82.62 209 GLY A N 1
ATOM 1572 C CA . GLY A 1 209 ? -3.737 22.338 13.001 1.00 82.62 209 GLY A CA 1
ATOM 1573 C C . GLY A 1 209 ? -3.586 21.227 14.044 1.00 82.62 209 GLY A C 1
ATOM 1574 O O . GLY A 1 209 ? -2.579 20.514 14.046 1.00 82.62 209 GLY A O 1
ATOM 1575 N N . ASP A 1 210 ? -4.589 21.074 14.909 1.00 78.12 210 ASP A N 1
ATOM 1576 C CA . ASP A 1 210 ? -4.635 19.982 15.888 1.00 78.12 210 ASP A CA 1
ATOM 1577 C C . ASP A 1 210 ? -5.210 18.688 15.298 1.00 78.12 210 ASP A C 1
ATOM 1579 O O . ASP A 1 210 ? -4.911 17.613 15.808 1.00 78.12 210 ASP A O 1
ATOM 1583 N N . ALA A 1 211 ? -5.983 18.771 14.210 1.00 82.94 211 ALA A N 1
ATOM 1584 C CA . ALA A 1 211 ? -6.572 17.621 13.532 1.00 82.94 211 ALA A CA 1
ATOM 1585 C C . ALA A 1 211 ? -5.560 16.918 12.620 1.00 82.94 211 ALA A C 1
ATOM 1587 O O . ALA A 1 211 ? -4.635 17.524 12.084 1.00 82.94 211 ALA A O 1
ATOM 1588 N N . GLY A 1 212 ? -5.752 15.624 12.414 1.00 88.50 212 GLY A N 1
ATOM 1589 C CA . GLY A 1 212 ? -4.886 14.830 11.560 1.00 88.50 212 GLY A CA 1
ATOM 1590 C C . GLY A 1 212 ? -5.354 13.392 11.485 1.00 88.50 212 GLY A C 1
ATOM 1591 O O . GLY A 1 212 ? -6.335 12.998 12.124 1.00 88.50 212 GLY A O 1
ATOM 1592 N N . PHE A 1 213 ? -4.634 12.606 10.704 1.00 89.88 213 PHE A N 1
ATOM 1593 C CA . PHE A 1 213 ? -4.813 11.167 10.656 1.00 89.88 213 PHE A CA 1
ATOM 1594 C C . PHE A 1 213 ? -3.493 10.481 10.337 1.00 89.88 213 PHE A C 1
ATOM 1596 O O . PHE A 1 213 ? -2.539 11.090 9.841 1.00 89.88 213 PHE A O 1
ATOM 1603 N N . LYS A 1 214 ? -3.455 9.188 10.628 1.00 90.75 214 LYS A N 1
ATOM 1604 C CA . LYS A 1 214 ? -2.437 8.277 10.126 1.00 90.75 214 LYS A CA 1
ATOM 1605 C C . LYS A 1 214 ? -3.134 7.214 9.292 1.00 90.75 214 LYS A C 1
ATOM 1607 O O . LYS A 1 214 ? -4.178 6.716 9.703 1.00 90.75 214 LYS A O 1
ATOM 1612 N N . GLU A 1 215 ? -2.568 6.876 8.147 1.00 93.44 215 GLU A N 1
ATOM 1613 C CA . GLU A 1 215 ? -3.073 5.809 7.288 1.00 93.44 215 GLU A CA 1
ATOM 1614 C C . GLU A 1 215 ? -1.989 4.752 7.109 1.00 93.44 215 GLU A C 1
ATOM 1616 O O . GLU A 1 215 ? -0.809 5.068 6.935 1.00 93.44 215 GLU A O 1
ATOM 1621 N N . ILE A 1 216 ? -2.407 3.493 7.168 1.00 94.62 216 ILE A N 1
ATOM 1622 C CA . ILE A 1 216 ? -1.593 2.361 6.763 1.00 94.62 216 ILE A CA 1
ATOM 1623 C C . ILE A 1 216 ? -2.385 1.496 5.792 1.00 94.62 216 ILE A C 1
ATOM 1625 O O . ILE A 1 216 ? -3.500 1.070 6.091 1.00 94.62 216 ILE A O 1
ATOM 1629 N N . ALA A 1 217 ? -1.807 1.245 4.626 1.00 96.38 217 ALA A N 1
ATOM 1630 C CA . ALA A 1 217 ? -2.479 0.570 3.531 1.00 96.38 217 ALA A CA 1
ATOM 1631 C C . ALA A 1 217 ? -1.583 -0.487 2.899 1.00 96.38 217 ALA A C 1
ATOM 1633 O O . ALA A 1 217 ? -0.367 -0.334 2.879 1.00 96.38 217 ALA A O 1
ATOM 1634 N N . GLY A 1 218 ? -2.180 -1.550 2.374 1.00 97.50 218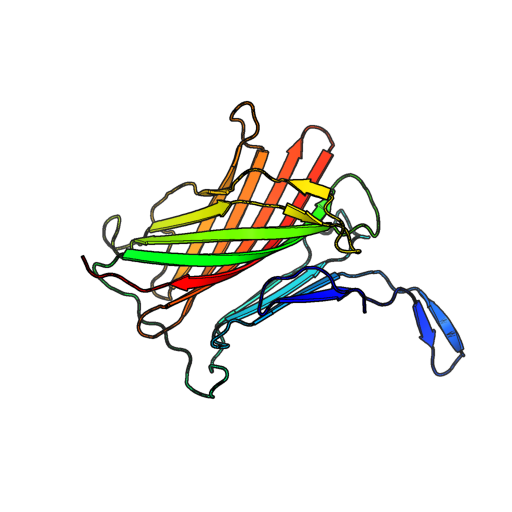 GLY A N 1
ATOM 1635 C CA . GLY A 1 218 ? -1.483 -2.560 1.586 1.00 97.50 218 GLY A CA 1
ATOM 1636 C C . GLY A 1 218 ? -2.027 -2.602 0.166 1.00 97.50 218 GLY A C 1
ATOM 1637 O O . GLY A 1 218 ? -3.207 -2.334 -0.059 1.00 97.50 218 GLY A O 1
ATOM 1638 N N . PHE A 1 219 ? -1.172 -2.936 -0.798 1.00 98.06 219 PHE A N 1
ATOM 1639 C CA . PHE A 1 219 ? -1.575 -3.073 -2.196 1.00 98.06 219 PHE A CA 1
ATOM 1640 C C . PHE A 1 219 ? -0.881 -4.231 -2.898 1.00 98.06 219 PHE A C 1
ATOM 1642 O O . PHE A 1 219 ? 0.229 -4.637 -2.546 1.00 98.06 219 PHE A O 1
ATOM 1649 N N . PHE A 1 220 ? -1.534 -4.680 -3.967 1.00 97.81 220 PHE A N 1
ATOM 1650 C CA . PHE A 1 220 ? -0.943 -5.509 -5.008 1.00 97.81 220 PHE A CA 1
ATOM 1651 C C . PHE A 1 220 ? -1.165 -4.823 -6.352 1.00 97.81 220 PHE A C 1
ATOM 1653 O O . PHE A 1 220 ? -2.280 -4.397 -6.654 1.00 97.81 220 PHE A O 1
ATOM 1660 N N . ALA A 1 221 ? -0.119 -4.733 -7.164 1.00 97.06 221 ALA A N 1
ATOM 1661 C CA . ALA A 1 221 ? -0.180 -4.177 -8.505 1.00 97.06 221 ALA A CA 1
ATOM 1662 C C . ALA A 1 221 ? 0.418 -5.164 -9.506 1.00 97.06 221 ALA A C 1
ATOM 1664 O O . ALA A 1 221 ? 1.399 -5.848 -9.225 1.00 97.06 221 ALA A O 1
ATOM 1665 N N . TYR A 1 222 ? -0.185 -5.239 -10.685 1.00 95.88 222 TYR A N 1
ATOM 1666 C CA . TYR A 1 222 ? 0.166 -6.209 -11.713 1.00 95.88 222 TYR A CA 1
ATOM 1667 C C . TYR A 1 222 ? 0.567 -5.472 -12.980 1.00 95.88 222 TYR A C 1
ATOM 1669 O O . TYR A 1 222 ? -0.031 -4.454 -13.336 1.00 95.88 222 TYR A O 1
ATOM 1677 N N . GLY A 1 223 ? 1.593 -5.976 -13.648 1.00 91.50 223 GLY A N 1
ATOM 1678 C CA . GLY A 1 223 ? 2.214 -5.293 -14.770 1.00 91.50 223 GLY A CA 1
ATOM 1679 C C . GLY A 1 223 ? 3.011 -6.241 -15.643 1.00 91.50 223 GLY A C 1
ATOM 1680 O O . GLY A 1 223 ? 3.085 -7.443 -15.390 1.00 91.50 223 GLY A O 1
ATOM 1681 N N . GLN A 1 224 ? 3.602 -5.688 -16.694 1.00 77.81 224 GLN A N 1
ATOM 1682 C CA . GLN A 1 224 ? 4.580 -6.392 -17.510 1.00 77.81 224 GLN A CA 1
ATOM 1683 C C . GLN A 1 224 ? 5.764 -5.473 -17.770 1.00 77.81 224 GLN A C 1
ATOM 1685 O O . GLN A 1 224 ? 5.596 -4.286 -18.055 1.00 77.81 224 GLN A O 1
ATOM 1690 N N . THR A 1 225 ? 6.959 -6.043 -17.676 1.00 78.00 225 THR A N 1
ATOM 1691 C CA . THR A 1 225 ? 8.193 -5.381 -18.083 1.00 78.00 225 THR A CA 1
ATOM 1692 C C . THR A 1 225 ? 8.226 -5.205 -19.593 1.00 78.00 225 THR A C 1
ATOM 1694 O O . THR A 1 225 ? 7.954 -6.144 -20.344 1.00 78.00 225 THR A O 1
ATOM 1697 N N . VAL A 1 226 ? 8.591 -4.006 -20.028 1.00 71.12 226 VAL A N 1
ATOM 1698 C CA . VAL A 1 226 ? 8.784 -3.645 -21.426 1.00 71.12 226 VAL A CA 1
ATOM 1699 C C . VAL A 1 226 ? 10.268 -3.357 -21.629 1.00 71.12 226 VAL A C 1
ATOM 1701 O O . VAL A 1 226 ? 10.845 -2.509 -20.946 1.00 71.12 226 VAL A O 1
ATOM 1704 N N . ASN A 1 227 ? 10.886 -4.074 -22.566 1.00 64.50 227 ASN A N 1
ATOM 1705 C CA . ASN A 1 227 ? 12.206 -3.704 -23.064 1.00 64.50 227 ASN A CA 1
ATOM 1706 C C . ASN A 1 227 ? 12.010 -2.618 -24.140 1.00 64.50 227 ASN A C 1
ATOM 1708 O O . ASN A 1 227 ? 11.139 -2.810 -24.997 1.00 64.50 227 ASN A O 1
ATOM 1712 N N . PRO A 1 228 ? 12.753 -1.501 -24.087 1.00 55.28 228 PRO A N 1
ATOM 1713 C CA . PRO A 1 228 ? 12.737 -0.472 -25.119 1.00 55.28 228 PRO A CA 1
ATOM 1714 C C . PRO A 1 228 ? 13.271 -0.981 -26.466 1.00 55.28 228 PRO A C 1
ATOM 1716 O O . PRO A 1 228 ? 14.062 -1.956 -26.487 1.00 55.28 228 PRO A O 1
#

Foldseek 3Di:
DQDADDDPQKDKDKDDQWDQDPPPRDIDGDQIKMKMWGADPFSQKIKIFMDGLQCLPPPRGDMDIDGDQATPVRHGWDDAQDDQWKKKWKWKKKKWKHKNPDSDSKIKMKMWIKMKIKDCCPPHRFIKIKIKTPPMWIATPNNHTDDGDFMKTWDIDGNQADRQFKGKTKIFGADPVRDTFKIDMKIWGFIDHQTFKIKIKTWMWGDDPPIIMIMIMIIMIGIGMDRD

pLDDT: mean 87.86, std 11.87, range [39.69, 98.19]

Secondary structure (DSSP, 8-state):
-------TTEEEEE--SEEE-TTT--EEE---EEEEEEE-SSSSEEEEEEEESS-SSSTT--EEEEE-SB-TTSPBP-B---SS-EEEEEEEEEEEEEESS--SS--EEEEEEEEEEEESSHHHH--EEEEEEEEEEEE-TT--EEEE-PPBEEE--TT-B-TTSEEEEEEEEE-TTSSEEEEEEEEEEEEBTTT-EEEEEEEEEEEETTEEEEEEEEEEEEEEEE--

Radius of gyration: 18.93 Å; chains: 1; bounding box: 45×50×60 Å

Sequence (228 aa):
MTTVITSDGVKAFKSTPKIIDAETGTTIDQDPYHALYGKSKSGAAEFAIAKTGIYLDEGLGGYILRRNQYNSDGSLVEFARPTNAQAVYSGTYDGLLIPTTTASDTMLYTTGETKLIFDFDDFDDIGAVEFQAIGRQIYDEHGTFVGLLPALGTTIGSGQLDANGRYSVDIFSLDAEEKKFETGTVEGFLSGKNPNEAAGIIVLTSKVGDAGFKEIAGFFAYGQTVNP